Protein AF-A0A062VA19-F1 (afdb_monomer_lite)

pLDDT: mean 84.57, std 15.49, range [39.97, 98.75]

Radius of gyration: 19.63 Å; chains: 1; bounding box: 61×35×47 Å

Sequence (229 aa):
MDRIKVLLIEDNPGDARLIHEMLAEEKKILFDLEWRDRLSSGLERLAEGGIDVILLDLMLPDSRGFDTFTRTQAQAPEIPVVVLTGLSDEALAIRAVRKGAQDYLVKGKVDSNLLVRSILYAIARRLGEEKYFAIDDLKRFDGKEGRPAYIAFKGRVYDVSNSRLWINGLHLGAHHAGSDLTENMMGAPHGEEVFIKFHVVGELSHEEPFRDRLVRRIKHRVIKRKKGL

Organism: NCBI:txid1392998

Structure (mmCIF, N/CA/C/O backbone):
data_AF-A0A062VA19-F1
#
_entry.id   AF-A0A062VA19-F1
#
loop_
_atom_site.group_PDB
_atom_site.id
_atom_site.type_symbol
_atom_site.label_atom_id
_atom_site.label_alt_id
_atom_site.label_comp_id
_atom_site.label_asym_id
_atom_site.label_entity_id
_atom_site.label_seq_id
_atom_site.pdbx_PDB_ins_code
_atom_site.Cartn_x
_atom_site.Cartn_y
_atom_site.Cartn_z
_atom_site.occupancy
_atom_site.B_iso_or_equiv
_atom_site.auth_seq_id
_atom_site.auth_comp_id
_atom_site.auth_asym_id
_atom_site.auth_atom_id
_atom_site.pdbx_PDB_model_num
ATOM 1 N N . MET A 1 1 ? -13.087 18.779 5.185 1.00 45.06 1 MET A N 1
ATOM 2 C CA . MET A 1 1 ? -12.089 17.998 4.430 1.00 45.06 1 MET A CA 1
ATOM 3 C C . MET A 1 1 ? -12.257 16.574 4.884 1.00 45.06 1 MET A C 1
ATOM 5 O O . MET A 1 1 ? -12.154 16.345 6.086 1.00 45.06 1 MET A O 1
ATOM 9 N N . ASP A 1 2 ? -12.598 15.678 3.967 1.00 74.75 2 ASP A N 1
ATOM 10 C CA . ASP A 1 2 ? -12.756 14.266 4.302 1.00 74.75 2 ASP A CA 1
ATOM 11 C C . ASP A 1 2 ? -11.389 13.688 4.684 1.00 74.75 2 ASP A C 1
ATOM 13 O O . ASP A 1 2 ? -10.370 14.033 4.079 1.00 74.75 2 ASP A O 1
ATOM 17 N N . ARG A 1 3 ? -11.362 12.902 5.762 1.00 89.06 3 ARG A N 1
ATOM 18 C CA . ARG A 1 3 ? -10.159 12.230 6.260 1.00 89.06 3 ARG A CA 1
ATOM 19 C C . ARG A 1 3 ? -10.165 10.798 5.756 1.00 89.06 3 ARG A C 1
ATOM 21 O O . ARG A 1 3 ? -11.215 10.167 5.790 1.00 89.06 3 ARG A O 1
ATOM 28 N N . ILE A 1 4 ? -9.003 10.298 5.354 1.00 92.62 4 ILE A N 1
ATOM 29 C CA . ILE A 1 4 ? -8.826 8.882 5.034 1.00 92.62 4 ILE A CA 1
ATOM 30 C C . ILE A 1 4 ? -8.659 8.127 6.350 1.00 92.62 4 ILE A C 1
ATOM 32 O O . ILE A 1 4 ? -7.687 8.360 7.072 1.00 92.62 4 ILE A O 1
ATOM 36 N N . LYS A 1 5 ? -9.596 7.234 6.661 1.00 97.12 5 LYS A N 1
ATOM 37 C CA . LYS A 1 5 ? -9.575 6.390 7.855 1.00 97.12 5 LYS A CA 1
ATOM 38 C C . LYS A 1 5 ? -8.732 5.148 7.607 1.00 97.12 5 LYS A C 1
ATOM 40 O O . LYS A 1 5 ? -9.108 4.261 6.838 1.00 97.12 5 LYS A O 1
ATOM 45 N N . VAL A 1 6 ? -7.582 5.099 8.262 1.00 98.44 6 VAL A N 1
ATOM 46 C CA . VAL A 1 6 ? -6.587 4.036 8.137 1.00 98.44 6 VAL A CA 1
ATOM 47 C C . VAL A 1 6 ? -6.676 3.154 9.374 1.00 98.44 6 VAL A C 1
ATOM 49 O O . VAL A 1 6 ? -6.513 3.647 10.486 1.00 98.44 6 VAL A O 1
ATOM 52 N N . LEU A 1 7 ? -6.884 1.851 9.193 1.00 98.75 7 LEU A N 1
ATOM 53 C CA . LEU A 1 7 ? -6.703 0.883 10.274 1.00 98.75 7 LEU A CA 1
ATOM 54 C C . LEU A 1 7 ? -5.322 0.244 10.153 1.00 98.75 7 LEU A C 1
ATOM 56 O O . LEU A 1 7 ? -5.044 -0.443 9.172 1.00 98.75 7 LEU A O 1
ATOM 60 N N . LEU A 1 8 ? -4.476 0.437 11.158 1.00 98.75 8 LEU A N 1
ATOM 61 C CA . LEU A 1 8 ? -3.207 -0.262 11.306 1.00 98.75 8 LEU A CA 1
ATOM 62 C C . LEU A 1 8 ? -3.353 -1.418 12.296 1.00 98.75 8 LEU A C 1
ATOM 64 O O . LEU A 1 8 ? -3.749 -1.210 13.444 1.00 98.75 8 LEU A O 1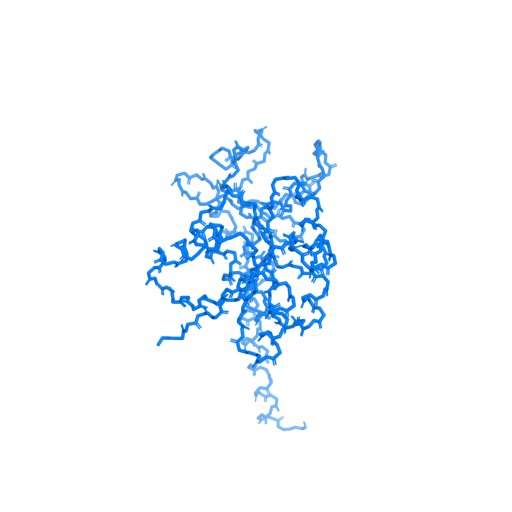
ATOM 68 N N . ILE A 1 9 ? -2.981 -2.618 11.859 1.00 98.50 9 ILE A N 1
ATOM 69 C CA . ILE A 1 9 ? -2.906 -3.818 12.694 1.00 98.50 9 ILE A CA 1
ATOM 70 C C . ILE A 1 9 ? -1.432 -4.235 12.784 1.00 98.50 9 ILE A C 1
ATOM 72 O O . ILE A 1 9 ? -0.876 -4.742 11.811 1.00 98.50 9 ILE A O 1
ATOM 76 N N . GLU A 1 10 ? -0.807 -3.969 13.930 1.00 97.81 10 GLU A N 1
ATOM 77 C CA . GLU A 1 10 ? 0.646 -4.031 14.153 1.00 97.81 10 GLU A CA 1
ATOM 78 C C . GLU A 1 10 ? 0.928 -4.224 15.648 1.00 97.81 10 GLU A C 1
ATOM 80 O O . GLU A 1 10 ? 0.479 -3.408 16.445 1.00 97.81 10 GLU A O 1
ATOM 85 N N . ASP A 1 11 ? 1.668 -5.248 16.067 1.00 97.62 11 ASP A N 1
ATOM 86 C CA . ASP A 1 11 ? 1.901 -5.494 17.498 1.00 97.62 11 ASP A CA 1
ATOM 87 C C . ASP A 1 11 ? 3.057 -4.672 18.073 1.00 97.62 11 ASP A C 1
ATOM 89 O O . ASP A 1 11 ? 3.108 -4.432 19.284 1.00 97.62 11 ASP A O 1
ATOM 93 N N . ASN A 1 12 ? 3.970 -4.200 17.222 1.00 97.06 12 ASN A N 1
ATOM 94 C CA . ASN A 1 12 ? 5.096 -3.396 17.653 1.00 97.06 12 ASN A CA 1
ATOM 95 C C . ASN A 1 12 ? 4.696 -1.911 17.814 1.00 97.06 12 ASN A C 1
ATOM 97 O O . ASN A 1 12 ? 4.472 -1.210 16.822 1.00 97.06 12 ASN A O 1
ATOM 101 N N . PRO A 1 13 ? 4.685 -1.357 19.044 1.00 97.38 13 PRO A N 1
ATOM 102 C CA . PRO A 1 13 ? 4.302 0.039 19.267 1.00 97.38 13 PRO A CA 1
ATOM 103 C C . PRO A 1 13 ? 5.273 1.046 18.630 1.00 97.38 13 PRO A C 1
ATOM 105 O O . PRO A 1 13 ? 4.886 2.178 18.340 1.00 97.38 13 PRO A O 1
ATOM 108 N N . GLY A 1 14 ? 6.535 0.660 18.421 1.00 97.25 14 GLY A N 1
ATOM 109 C CA . GLY A 1 14 ? 7.534 1.473 17.731 1.00 97.25 14 GLY A CA 1
ATOM 110 C C . GLY A 1 14 ? 7.245 1.586 16.236 1.00 97.25 14 GLY A C 1
ATOM 111 O O . GLY A 1 14 ? 7.242 2.697 15.707 1.00 97.25 14 GLY A O 1
ATOM 112 N N . ASP A 1 15 ? 6.927 0.468 15.581 1.00 96.25 15 ASP A N 1
ATOM 113 C CA . ASP A 1 15 ? 6.524 0.458 14.169 1.00 96.25 15 ASP A CA 1
ATOM 114 C C . ASP A 1 15 ? 5.211 1.228 13.978 1.00 96.25 15 ASP A C 1
ATOM 116 O O . ASP A 1 15 ? 5.104 2.064 13.078 1.00 96.25 15 ASP A O 1
ATOM 120 N N . ALA A 1 16 ? 4.240 1.031 14.876 1.00 97.44 16 ALA A N 1
ATOM 121 C CA . ALA A 1 16 ? 2.975 1.758 14.838 1.00 97.44 16 ALA A CA 1
ATOM 122 C C . ALA A 1 16 ? 3.162 3.273 14.971 1.00 97.44 16 ALA A C 1
ATOM 124 O O . ALA A 1 16 ? 2.572 4.055 14.217 1.00 97.44 16 ALA A O 1
ATOM 125 N N . ARG A 1 17 ? 4.039 3.698 15.886 1.00 97.62 17 ARG A N 1
ATOM 126 C CA . ARG A 1 17 ? 4.412 5.104 16.038 1.00 97.62 17 ARG A CA 1
ATOM 127 C C . ARG A 1 17 ? 5.093 5.654 14.785 1.00 97.62 17 ARG A C 1
ATOM 129 O O . ARG A 1 17 ? 4.759 6.760 14.368 1.00 97.62 17 ARG A O 1
ATOM 136 N N . LEU A 1 18 ? 6.008 4.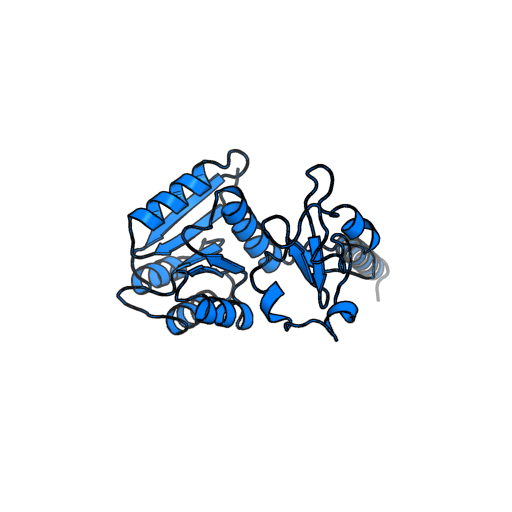901 14.178 1.00 97.12 18 LEU A N 1
ATOM 137 C CA . LEU A 1 18 ? 6.712 5.332 12.971 1.00 97.12 18 LEU A CA 1
ATOM 138 C C . LEU A 1 18 ? 5.743 5.548 11.798 1.00 97.12 18 LEU A C 1
ATOM 140 O O . LEU A 1 18 ? 5.823 6.566 11.115 1.00 97.12 18 LEU A O 1
ATOM 144 N N . ILE A 1 19 ? 4.787 4.636 11.599 1.00 97.69 19 ILE A N 1
ATOM 145 C CA . ILE A 1 19 ? 3.730 4.779 10.586 1.00 97.69 19 ILE A CA 1
ATOM 146 C C . ILE A 1 19 ? 2.874 6.022 10.855 1.00 97.69 19 ILE A C 1
ATOM 148 O O . ILE A 1 19 ? 2.590 6.783 9.929 1.00 97.69 19 ILE A O 1
ATOM 152 N N . HIS A 1 20 ? 2.497 6.267 12.113 1.00 97.25 20 HIS A N 1
ATOM 153 C CA . HIS A 1 20 ? 1.764 7.476 12.488 1.00 97.25 20 HIS A CA 1
ATOM 154 C C . HIS A 1 20 ? 2.546 8.753 12.138 1.00 97.25 20 HIS A C 1
ATOM 156 O O . HIS A 1 20 ? 1.988 9.677 11.548 1.00 97.25 20 HIS A O 1
ATOM 162 N N . GLU A 1 21 ? 3.835 8.814 12.483 1.00 97.31 21 GLU A N 1
ATOM 163 C CA . GLU A 1 21 ? 4.710 9.953 12.174 1.00 97.31 21 GLU A CA 1
ATOM 164 C C . GLU A 1 21 ? 4.835 10.165 10.654 1.00 97.31 21 GLU A C 1
ATOM 166 O O . GLU A 1 21 ? 4.612 11.277 10.176 1.00 97.31 21 GLU A O 1
ATOM 171 N N . MET A 1 22 ? 5.054 9.096 9.882 1.00 96.38 22 MET A N 1
ATOM 172 C CA . MET A 1 22 ? 5.122 9.148 8.416 1.00 96.38 22 MET A CA 1
ATOM 173 C C . MET A 1 22 ? 3.838 9.687 7.770 1.00 96.38 22 MET A C 1
ATOM 175 O O . MET A 1 22 ? 3.918 10.461 6.816 1.00 96.38 22 MET A O 1
ATOM 179 N N . LEU A 1 23 ? 2.655 9.301 8.261 1.00 95.38 23 LEU A N 1
ATOM 180 C CA . LEU A 1 23 ? 1.383 9.831 7.752 1.00 95.38 23 LEU A CA 1
ATOM 181 C C . LEU A 1 23 ? 1.165 11.295 8.150 1.00 95.38 23 LEU A C 1
ATOM 183 O O . LEU A 1 23 ? 0.596 12.056 7.370 1.00 95.38 23 LEU A O 1
ATOM 187 N N . ALA A 1 24 ? 1.630 11.701 9.334 1.00 94.69 24 ALA A N 1
ATOM 188 C CA . ALA A 1 24 ? 1.518 13.074 9.822 1.00 94.69 24 ALA A CA 1
ATOM 189 C C . ALA A 1 24 ? 2.441 14.069 9.088 1.00 94.69 24 ALA A C 1
ATOM 191 O O . ALA A 1 24 ? 2.191 15.276 9.119 1.00 94.69 24 ALA A O 1
ATOM 192 N N . GLU A 1 25 ? 3.496 13.590 8.421 1.00 92.75 25 GLU A N 1
ATOM 193 C CA . GLU A 1 25 ? 4.360 14.418 7.568 1.00 92.75 25 GLU A CA 1
ATOM 194 C C . GLU A 1 25 ? 3.640 14.945 6.312 1.00 92.75 25 GLU A C 1
ATOM 196 O O . GLU A 1 25 ? 3.993 16.017 5.804 1.00 92.75 25 GLU A O 1
ATOM 201 N N . GLU A 1 26 ? 2.613 14.241 5.820 1.00 86.19 26 GLU A N 1
ATOM 202 C CA . GLU A 1 26 ? 1.806 14.688 4.683 1.00 86.19 26 GLU A CA 1
ATOM 203 C C . GLU A 1 26 ? 0.828 15.793 5.110 1.00 86.19 26 GLU A C 1
ATOM 205 O O . GLU A 1 26 ? 0.000 15.633 6.002 1.00 86.19 26 GLU A O 1
ATOM 210 N N . LYS A 1 27 ? 0.910 16.947 4.441 1.00 83.31 27 LYS A N 1
ATOM 211 C CA . LYS A 1 27 ? 0.159 18.163 4.804 1.00 83.31 27 LYS A CA 1
ATOM 212 C C . LYS A 1 27 ? -1.068 18.402 3.933 1.00 83.31 27 LYS A C 1
ATOM 214 O O . LYS A 1 27 ? -1.920 19.214 4.287 1.00 83.31 27 LYS A O 1
ATOM 219 N N . LYS A 1 28 ? -1.137 17.768 2.762 1.00 79.69 28 LYS A N 1
ATOM 220 C CA . LYS A 1 28 ? -2.209 17.967 1.776 1.00 79.69 28 LYS A CA 1
ATOM 221 C C . LYS A 1 28 ? -3.379 17.015 1.986 1.00 79.69 28 LYS A C 1
ATOM 223 O O . LYS A 1 28 ? -4.474 17.300 1.508 1.00 79.69 28 LYS A O 1
ATOM 228 N N . ILE A 1 29 ? -3.141 15.896 2.662 1.00 82.62 29 ILE A N 1
ATOM 229 C CA . ILE A 1 29 ? -4.109 14.823 2.877 1.00 82.62 29 ILE A CA 1
ATOM 230 C C . ILE A 1 29 ? -4.206 14.589 4.375 1.00 82.62 29 ILE A C 1
ATOM 232 O O . ILE A 1 29 ? -3.194 14.528 5.063 1.00 82.62 29 ILE A O 1
ATOM 236 N N . LEU A 1 30 ? -5.432 14.484 4.880 1.00 86.19 30 LEU A N 1
ATOM 237 C CA . LEU A 1 30 ? -5.670 14.213 6.289 1.00 86.19 30 LEU A CA 1
ATOM 238 C C . LEU A 1 30 ? -5.905 12.717 6.475 1.00 86.19 30 LEU A C 1
ATOM 240 O O . LEU A 1 30 ? -6.862 12.171 5.923 1.00 86.19 30 LEU A O 1
ATOM 244 N N . PHE A 1 31 ? -5.056 12.083 7.275 1.00 93.81 31 PHE A N 1
ATOM 245 C CA . PHE A 1 31 ? -5.218 10.698 7.702 1.00 93.81 31 PHE A CA 1
ATOM 246 C C . PHE A 1 31 ? -5.773 10.646 9.126 1.00 93.81 31 PHE A C 1
ATOM 248 O O . PHE A 1 31 ? -5.385 11.438 9.985 1.00 93.81 31 PHE A O 1
ATOM 255 N N . ASP A 1 32 ? -6.691 9.717 9.361 1.00 96.12 32 ASP A N 1
ATOM 256 C CA . ASP A 1 32 ? -7.199 9.349 10.679 1.00 96.12 32 ASP A CA 1
ATOM 257 C C . ASP A 1 32 ? -6.759 7.909 10.950 1.00 96.12 32 ASP A C 1
ATOM 259 O O . ASP A 1 32 ? -7.326 6.970 10.390 1.00 96.12 32 ASP A O 1
ATOM 263 N N . LEU A 1 33 ? -5.661 7.750 11.694 1.00 98.00 33 LEU A N 1
ATOM 264 C CA . LEU A 1 33 ? -5.038 6.452 11.939 1.00 98.00 33 LEU A CA 1
ATOM 265 C C . LEU A 1 33 ? -5.574 5.843 13.235 1.00 98.00 33 LEU A C 1
ATOM 267 O O . LEU A 1 33 ? -5.305 6.344 14.327 1.00 98.00 33 LEU A O 1
ATOM 271 N N . GLU A 1 34 ? -6.253 4.710 13.114 1.00 98.38 34 GLU A N 1
ATOM 272 C CA . GLU A 1 34 ? -6.610 3.850 14.235 1.00 98.38 34 GLU A CA 1
ATOM 273 C C . GLU A 1 34 ? -5.643 2.668 14.309 1.00 98.38 34 GLU A C 1
ATOM 275 O O . GLU A 1 34 ? -5.363 2.019 13.303 1.00 98.38 34 GLU A O 1
ATOM 280 N N . TRP A 1 35 ? -5.140 2.371 15.506 1.00 98.62 35 TRP A N 1
ATOM 281 C CA . TRP A 1 35 ? -4.174 1.296 15.728 1.00 98.62 35 TRP A CA 1
ATOM 282 C C . TRP A 1 35 ? -4.749 0.181 16.612 1.00 98.62 35 TRP A C 1
ATOM 284 O O . TRP A 1 35 ? -5.447 0.430 17.606 1.00 98.62 35 TRP A O 1
ATOM 294 N N . ARG A 1 36 ? -4.445 -1.062 16.235 1.00 98.56 36 ARG A N 1
ATOM 295 C CA . ARG A 1 36 ? -4.720 -2.295 16.975 1.00 98.56 36 ARG A CA 1
ATOM 296 C C . ARG A 1 36 ? -3.470 -3.173 16.992 1.00 98.56 36 ARG A C 1
ATOM 298 O O . ARG A 1 36 ? -2.803 -3.326 15.976 1.00 98.56 36 ARG A O 1
ATOM 305 N N . ASP A 1 37 ? -3.179 -3.766 18.143 1.00 98.19 37 ASP A N 1
ATOM 306 C CA . ASP A 1 37 ? -1.983 -4.583 18.390 1.00 98.19 37 ASP A CA 1
ATOM 307 C C . ASP A 1 37 ? -2.172 -6.076 18.070 1.00 98.19 37 ASP A C 1
ATOM 309 O O . ASP A 1 37 ? -1.253 -6.883 18.211 1.00 98.19 37 ASP A O 1
ATOM 313 N N . ARG A 1 38 ? -3.388 -6.470 17.678 1.00 98.44 38 ARG A N 1
ATOM 314 C CA . ARG A 1 38 ? -3.795 -7.861 17.458 1.00 98.44 38 ARG A CA 1
ATOM 315 C C . ARG A 1 38 ? -4.738 -7.964 16.277 1.00 98.44 38 ARG A C 1
ATOM 317 O O . ARG A 1 38 ? -5.512 -7.042 16.009 1.00 98.44 38 ARG A O 1
ATOM 324 N N . LEU A 1 39 ? -4.738 -9.121 15.616 1.00 98.56 39 LEU A N 1
ATOM 325 C CA . LEU A 1 39 ? -5.669 -9.362 14.519 1.00 98.56 39 LEU A CA 1
ATOM 326 C C . LEU A 1 39 ? -7.108 -9.350 15.031 1.00 98.56 39 LEU A C 1
ATOM 328 O O . LEU A 1 39 ? -7.955 -8.702 14.432 1.00 98.56 39 LEU A O 1
ATOM 332 N N . SER A 1 40 ? -7.379 -10.042 16.137 1.00 98.31 40 SER A N 1
ATOM 333 C CA . SER A 1 40 ? -8.710 -10.120 16.756 1.00 98.31 40 SER A CA 1
ATOM 334 C C . SER A 1 40 ? -9.356 -8.745 16.962 1.00 98.31 40 SER A C 1
ATOM 336 O O . SER A 1 40 ? -10.436 -8.501 16.427 1.00 98.31 40 SER A O 1
ATOM 338 N N . SER A 1 41 ? -8.665 -7.823 17.634 1.00 98.38 41 SER A N 1
ATOM 339 C CA . SER A 1 41 ? -9.168 -6.464 17.878 1.00 98.38 41 SER A CA 1
ATOM 340 C C . SER A 1 41 ? -9.245 -5.612 16.600 1.00 98.38 41 SER A C 1
ATOM 342 O O . SER A 1 41 ? -10.099 -4.731 16.485 1.00 98.38 41 SER A O 1
ATOM 344 N N . GLY A 1 42 ? -8.401 -5.897 15.603 1.00 98.44 42 GLY A N 1
ATOM 345 C CA . GLY A 1 42 ? -8.517 -5.342 14.254 1.00 98.44 42 GLY A CA 1
ATOM 346 C C . GLY A 1 42 ? -9.780 -5.803 13.519 1.00 98.44 42 GLY A C 1
ATOM 347 O O . GLY A 1 42 ? -10.488 -4.980 12.943 1.00 98.44 42 GLY A O 1
ATOM 348 N N . LEU A 1 43 ? -10.105 -7.097 13.566 1.00 98.44 43 LEU A N 1
ATOM 349 C CA . LEU A 1 43 ? -11.310 -7.658 12.941 1.00 98.44 43 LEU A CA 1
ATOM 350 C C . LEU A 1 43 ? -12.592 -7.150 13.615 1.00 98.44 43 LEU A C 1
ATOM 352 O O . LEU A 1 43 ? -13.550 -6.825 12.914 1.00 98.44 43 LEU A O 1
ATOM 356 N N . GLU A 1 44 ? -12.595 -7.034 14.946 1.00 98.19 44 GLU A N 1
ATOM 357 C CA . GLU A 1 44 ? -13.683 -6.398 15.701 1.00 98.19 44 GLU A CA 1
ATOM 358 C C . GLU A 1 44 ? -13.911 -4.964 15.217 1.00 98.19 44 GLU A C 1
ATOM 360 O O . GLU A 1 44 ? -15.033 -4.599 14.865 1.00 98.19 44 GLU A O 1
ATOM 365 N N . ARG A 1 45 ? -12.834 -4.179 15.081 1.00 97.88 45 ARG A N 1
ATOM 366 C CA . ARG A 1 45 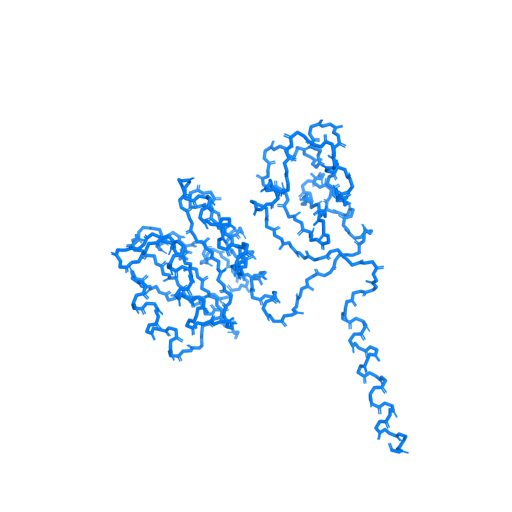? -12.929 -2.809 14.574 1.00 97.88 45 ARG A CA 1
ATOM 367 C C . ARG A 1 45 ? -13.432 -2.752 13.131 1.00 97.88 45 ARG A C 1
ATOM 369 O O . ARG A 1 45 ? -14.220 -1.869 12.799 1.00 97.88 45 ARG A O 1
ATOM 376 N N . LEU A 1 46 ? -13.015 -3.677 12.266 1.00 97.75 46 LEU A N 1
ATOM 377 C CA . LEU A 1 46 ? -13.498 -3.739 10.881 1.00 97.75 46 LEU A CA 1
ATOM 378 C C . LEU A 1 46 ? -15.005 -3.999 10.795 1.00 97.75 46 LEU A C 1
ATOM 380 O O . LEU A 1 46 ? -15.654 -3.475 9.889 1.00 97.75 46 LEU A O 1
ATOM 384 N N . ALA A 1 47 ? -15.574 -4.756 11.736 1.00 95.50 47 ALA A N 1
ATO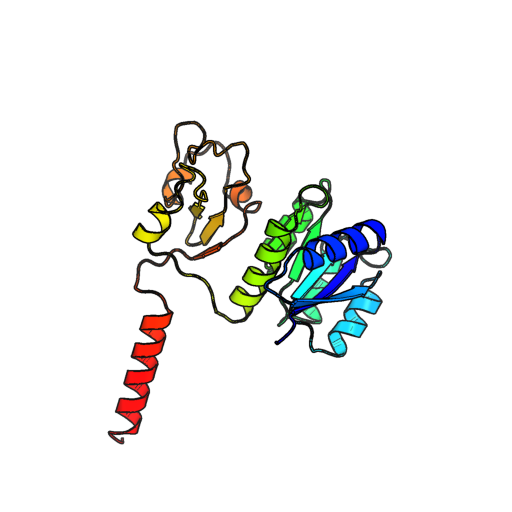M 385 C CA . ALA A 1 47 ? -17.011 -5.020 11.784 1.00 95.50 47 ALA A CA 1
ATOM 386 C C . ALA A 1 47 ? -17.851 -3.756 12.054 1.00 95.50 47 ALA A C 1
ATOM 388 O O . ALA A 1 47 ? -19.010 -3.698 11.647 1.00 95.50 47 ALA A O 1
ATOM 389 N N . GLU A 1 48 ? -17.271 -2.727 12.678 1.00 96.06 48 GLU A N 1
ATOM 390 C CA . GLU A 1 48 ? -17.922 -1.425 12.890 1.00 96.06 48 GLU A CA 1
ATOM 391 C C . GLU A 1 48 ? -18.003 -0.583 11.600 1.00 96.06 48 GLU A C 1
ATOM 393 O O . GLU A 1 48 ? -18.779 0.370 11.517 1.00 96.06 48 GLU A O 1
ATOM 398 N N . GLY A 1 49 ? -17.221 -0.936 10.574 1.00 92.81 49 GLY A N 1
ATOM 399 C CA . GLY A 1 49 ? -17.193 -0.251 9.285 1.00 92.81 49 GLY A CA 1
ATOM 400 C C . GLY A 1 49 ? -16.502 1.118 9.304 1.00 92.81 49 GLY A C 1
ATOM 401 O O . GLY A 1 49 ? -15.883 1.542 10.284 1.00 92.81 49 GLY A O 1
ATOM 402 N N . GLY A 1 50 ? -16.576 1.814 8.166 1.00 91.88 50 GLY A N 1
ATOM 403 C CA . GLY A 1 50 ? -16.011 3.156 8.000 1.00 91.88 50 GLY A CA 1
ATOM 404 C C . GLY A 1 50 ? -14.483 3.211 7.983 1.00 91.88 50 GLY A C 1
ATOM 405 O O . GLY A 1 50 ? -13.937 4.241 8.349 1.00 91.88 50 GLY A O 1
ATOM 406 N N . ILE A 1 51 ? -13.803 2.125 7.614 1.00 97.38 51 ILE A N 1
ATOM 407 C CA . ILE A 1 51 ? -12.360 2.107 7.343 1.00 97.38 51 ILE A CA 1
ATOM 408 C C . ILE A 1 51 ? -12.159 2.171 5.826 1.00 97.38 51 ILE A C 1
ATOM 410 O O . ILE A 1 51 ? -12.813 1.430 5.093 1.00 97.38 51 ILE A O 1
ATOM 414 N N . ASP A 1 52 ? -11.254 3.033 5.365 1.00 95.69 52 ASP A N 1
ATOM 415 C CA . ASP A 1 52 ? -10.978 3.231 3.937 1.00 95.69 52 ASP A CA 1
ATOM 416 C C . ASP A 1 52 ? -9.832 2.343 3.437 1.00 95.69 52 ASP A C 1
ATOM 418 O O . ASP A 1 52 ? -9.781 1.987 2.261 1.00 95.69 52 ASP A O 1
ATOM 422 N N . VAL A 1 53 ? -8.894 1.988 4.319 1.00 97.50 53 VAL A N 1
ATOM 423 C CA . VAL A 1 53 ? -7.720 1.167 3.995 1.00 97.50 53 VAL A CA 1
ATOM 424 C C . VAL A 1 53 ? -7.175 0.474 5.242 1.00 97.50 53 VAL A C 1
ATOM 426 O O . VAL A 1 53 ? -7.238 1.014 6.350 1.00 97.50 53 VAL A O 1
ATOM 429 N N . ILE A 1 54 ? -6.604 -0.713 5.050 1.00 98.62 54 ILE A N 1
ATOM 430 C CA . ILE A 1 54 ? -5.952 -1.491 6.104 1.00 98.62 54 ILE A CA 1
ATOM 431 C C . ILE A 1 54 ? -4.447 -1.546 5.835 1.00 98.62 54 ILE A C 1
ATOM 433 O O . ILE A 1 54 ? -4.023 -1.936 4.745 1.00 98.62 54 ILE A O 1
ATOM 437 N N . LEU A 1 55 ? -3.649 -1.204 6.842 1.00 98.50 55 LEU A N 1
ATOM 438 C CA . LEU A 1 55 ? -2.225 -1.517 6.920 1.00 98.50 55 LEU A CA 1
ATOM 439 C C . LEU A 1 55 ? -2.062 -2.734 7.835 1.00 98.50 55 LEU A C 1
ATOM 441 O O . LEU A 1 55 ? -2.457 -2.685 8.999 1.00 98.50 55 LEU A O 1
ATOM 445 N N . LEU A 1 56 ? -1.533 -3.835 7.307 1.00 98.25 56 LEU A N 1
ATOM 446 C CA . LEU A 1 56 ? -1.559 -5.130 7.991 1.00 98.25 56 LEU A CA 1
ATOM 447 C C . LEU A 1 56 ? -0.160 -5.718 8.152 1.00 98.25 56 LEU A C 1
ATOM 449 O O . LEU A 1 56 ? 0.427 -6.127 7.149 1.00 98.25 56 LEU A O 1
ATOM 453 N N . ASP A 1 57 ? 0.327 -5.858 9.384 1.00 96.25 57 ASP A N 1
ATOM 454 C CA . ASP A 1 57 ? 1.413 -6.801 9.661 1.00 96.25 57 ASP A CA 1
ATOM 455 C C . ASP A 1 57 ? 0.893 -8.244 9.541 1.00 96.25 57 ASP A C 1
ATOM 457 O O . ASP A 1 57 ? -0.203 -8.584 9.995 1.00 96.25 57 ASP A O 1
ATOM 461 N N . LEU A 1 58 ? 1.678 -9.113 8.910 1.00 94.38 58 LEU A N 1
ATOM 462 C CA . LEU A 1 58 ? 1.395 -10.543 8.837 1.00 94.38 58 LEU A CA 1
ATOM 463 C C . LEU A 1 58 ? 1.807 -11.297 10.108 1.00 94.38 58 LEU A C 1
ATOM 465 O O . LEU A 1 58 ? 1.314 -12.406 10.334 1.00 94.38 58 LEU A O 1
ATOM 469 N N . MET A 1 59 ? 2.704 -10.741 10.917 1.00 92.69 59 MET A N 1
ATOM 470 C CA . MET A 1 59 ? 3.306 -11.384 12.080 1.00 92.69 59 MET A CA 1
ATOM 471 C C . MET A 1 59 ? 2.763 -10.778 13.369 1.00 92.69 59 MET A C 1
ATOM 473 O O . MET A 1 59 ? 3.392 -9.929 13.978 1.00 92.69 59 MET A O 1
ATOM 477 N N . LEU A 1 60 ? 1.600 -11.261 13.806 1.00 95.50 60 LEU A N 1
ATOM 478 C CA . LEU A 1 60 ? 0.942 -10.797 15.024 1.00 95.50 60 LEU A CA 1
ATOM 479 C C . LEU A 1 60 ? 1.007 -11.871 16.130 1.00 95.50 60 LEU A C 1
ATOM 481 O O . LEU A 1 60 ? 1.156 -13.069 15.850 1.00 95.50 60 LEU A O 1
ATOM 485 N N . PRO A 1 61 ? 0.850 -11.494 17.410 1.00 95.88 61 PRO A N 1
ATOM 486 C CA . PRO A 1 61 ? 0.851 -12.445 18.516 1.00 95.88 61 PRO A CA 1
ATOM 487 C C . PRO A 1 61 ? -0.260 -13.503 18.426 1.00 95.88 61 PRO A C 1
ATOM 489 O O . PRO A 1 61 ? -0.082 -14.615 18.920 1.00 95.88 61 PRO A O 1
ATOM 492 N N . ASP A 1 62 ? -1.401 -13.167 17.814 1.00 97.31 62 ASP A N 1
ATOM 493 C CA . ASP A 1 62 ? -2.606 -14.003 17.710 1.00 97.31 62 ASP A CA 1
ATOM 494 C C . ASP A 1 62 ? -2.904 -14.513 16.284 1.00 97.31 62 ASP A C 1
ATOM 496 O O . ASP A 1 62 ? -3.906 -15.200 16.066 1.00 97.31 62 ASP A O 1
ATOM 500 N N . SER A 1 63 ? -2.047 -14.203 15.306 1.00 95.38 63 SER A N 1
ATOM 501 C CA . SER A 1 63 ? -2.174 -14.673 13.922 1.00 95.38 63 SER A CA 1
ATOM 502 C C . SER A 1 63 ? -0.851 -14.570 13.169 1.00 95.38 63 SER A C 1
ATOM 504 O O . SER A 1 63 ? -0.095 -13.626 13.376 1.00 95.38 63 SER A O 1
ATOM 506 N N . ARG A 1 64 ? -0.556 -15.519 12.271 1.00 90.88 64 ARG A N 1
ATOM 507 C CA . ARG A 1 64 ? 0.744 -15.566 11.580 1.00 90.88 64 ARG A CA 1
ATOM 508 C C . ARG A 1 64 ? 0.650 -15.722 10.069 1.00 90.88 64 ARG A C 1
ATOM 510 O O . ARG A 1 64 ? -0.093 -16.550 9.540 1.00 90.88 64 ARG A O 1
ATOM 517 N N . GLY A 1 65 ? 1.537 -15.004 9.389 1.00 88.06 65 GLY A N 1
ATOM 518 C CA . GLY A 1 65 ? 1.828 -15.138 7.973 1.00 88.06 65 GLY A CA 1
ATOM 519 C C . GLY A 1 65 ? 0.600 -14.946 7.089 1.00 88.06 65 GLY A C 1
ATOM 520 O O . GLY A 1 65 ? -0.208 -14.040 7.271 1.00 88.06 65 GLY A O 1
ATOM 521 N N . PHE A 1 66 ? 0.468 -15.821 6.095 1.00 88.25 66 PHE A N 1
ATOM 522 C CA . PHE A 1 66 ? -0.589 -15.716 5.092 1.00 88.25 66 PHE A CA 1
ATOM 523 C C . PHE A 1 66 ? -2.010 -15.883 5.669 1.00 88.25 66 PHE A C 1
ATOM 525 O O . PHE A 1 66 ? -2.946 -15.322 5.102 1.00 88.25 66 PHE A O 1
ATOM 532 N N . ASP A 1 67 ? -2.173 -16.597 6.791 1.00 93.06 67 ASP A N 1
ATOM 533 C CA . ASP A 1 67 ? -3.477 -16.762 7.454 1.00 93.06 67 ASP A CA 1
ATOM 534 C C . ASP A 1 67 ? -4.047 -15.413 7.921 1.00 93.06 67 ASP A C 1
ATOM 536 O O . ASP A 1 67 ? -5.220 -15.111 7.683 1.00 93.06 67 ASP A O 1
ATOM 540 N N . THR A 1 68 ? -3.176 -14.556 8.468 1.00 95.94 68 THR A N 1
ATOM 541 C CA . THR A 1 68 ? -3.498 -13.185 8.884 1.00 95.94 68 THR A CA 1
ATOM 542 C C . THR A 1 68 ? -4.135 -12.399 7.743 1.00 95.94 68 THR A C 1
ATOM 544 O O . THR A 1 68 ? -5.219 -11.842 7.899 1.00 95.94 68 THR A O 1
ATOM 547 N N . PHE A 1 69 ? -3.518 -12.429 6.558 1.00 96.06 69 PHE A N 1
ATOM 548 C CA . PHE A 1 69 ? -4.067 -11.776 5.371 1.00 96.06 69 PHE A CA 1
ATOM 549 C C . PHE A 1 69 ? -5.426 -12.357 4.965 1.00 96.06 69 PHE A C 1
ATOM 551 O O . PHE A 1 69 ? -6.371 -11.603 4.737 1.00 96.06 69 PHE A O 1
ATOM 558 N N . THR A 1 70 ? -5.551 -13.685 4.891 1.00 95.94 70 THR A N 1
ATOM 559 C CA . THR A 1 70 ? -6.802 -14.314 4.440 1.00 95.94 70 THR A CA 1
ATOM 560 C C . THR A 1 70 ? -7.977 -14.030 5.366 1.00 95.94 70 THR A C 1
ATOM 562 O O . THR A 1 70 ? -9.085 -13.809 4.884 1.00 95.94 70 THR A O 1
ATOM 565 N N . ARG A 1 71 ? -7.745 -13.981 6.682 1.00 97.19 71 ARG A N 1
ATOM 566 C CA . ARG A 1 71 ? -8.781 -13.663 7.672 1.00 97.19 71 ARG A CA 1
ATOM 567 C C . ARG A 1 71 ? -9.221 -12.205 7.572 1.00 97.19 71 ARG A C 1
ATOM 569 O O . ARG A 1 71 ? -10.421 -11.943 7.551 1.00 97.19 71 ARG A O 1
ATOM 576 N N . THR A 1 72 ? -8.276 -11.277 7.423 1.00 97.38 72 THR A N 1
ATOM 577 C CA . THR A 1 72 ? -8.579 -9.857 7.188 1.00 97.38 72 THR A CA 1
ATOM 578 C C . THR A 1 72 ? -9.376 -9.660 5.899 1.00 97.38 72 THR A C 1
ATOM 580 O O . THR A 1 72 ? -10.417 -9.006 5.911 1.00 97.38 72 THR A O 1
ATOM 583 N N . GLN A 1 73 ? -8.938 -10.275 4.797 1.00 95.19 73 GLN A N 1
ATOM 584 C CA . GLN A 1 73 ? -9.616 -10.173 3.503 1.00 95.19 73 GLN A CA 1
ATOM 585 C C . GLN A 1 73 ? -11.025 -10.781 3.536 1.00 95.19 73 GLN A C 1
ATOM 587 O O . GLN A 1 73 ? -11.936 -10.240 2.916 1.00 95.19 73 GLN A O 1
ATOM 592 N N . ALA A 1 74 ? -11.227 -11.885 4.261 1.00 95.38 74 ALA A N 1
ATOM 593 C CA . ALA A 1 74 ? -12.545 -12.496 4.414 1.00 95.38 74 ALA A CA 1
ATOM 594 C C . ALA A 1 74 ? -13.521 -11.610 5.210 1.00 95.38 74 ALA A C 1
ATOM 596 O O . ALA A 1 74 ? -14.703 -11.568 4.878 1.00 95.38 74 ALA A O 1
ATOM 597 N N . GLN A 1 75 ? -13.034 -10.892 6.229 1.00 95.88 75 GLN A N 1
ATOM 598 C CA . GLN A 1 75 ? -13.846 -9.981 7.043 1.00 95.88 75 GLN A CA 1
ATOM 599 C C . GLN A 1 75 ? -14.206 -8.689 6.296 1.00 95.88 75 GLN A C 1
ATOM 601 O O . GLN A 1 75 ? -15.312 -8.174 6.449 1.00 95.88 75 GLN A O 1
ATOM 606 N N . ALA A 1 76 ? -13.274 -8.158 5.504 1.00 93.56 76 ALA A N 1
ATOM 607 C CA . ALA A 1 76 ? -13.417 -6.878 4.819 1.00 93.56 76 ALA A CA 1
ATOM 608 C C . ALA A 1 76 ? -13.014 -6.978 3.335 1.00 93.56 76 ALA A C 1
ATOM 610 O O . ALA A 1 76 ? -12.055 -6.334 2.909 1.00 93.56 76 ALA A O 1
ATOM 611 N N . PRO A 1 77 ? -13.750 -7.750 2.510 1.00 92.56 77 PRO A N 1
ATOM 612 C CA . PRO A 1 77 ? -13.385 -7.985 1.110 1.00 92.56 77 PRO A CA 1
ATOM 613 C C . PRO A 1 77 ? -13.441 -6.719 0.248 1.00 92.56 77 PRO A C 1
ATOM 615 O O . PRO A 1 77 ? -12.847 -6.685 -0.830 1.00 92.56 77 PRO A O 1
ATOM 618 N N . GLU A 1 78 ? -14.161 -5.694 0.717 1.00 89.19 78 GLU A N 1
ATOM 619 C CA . GLU A 1 78 ? -14.333 -4.398 0.061 1.00 89.19 78 GLU A CA 1
ATOM 620 C C . GLU A 1 78 ? -13.262 -3.364 0.419 1.00 89.19 78 GLU A C 1
ATOM 622 O O . GLU A 1 78 ? -13.159 -2.346 -0.260 1.00 89.19 78 GLU A O 1
ATOM 627 N N . ILE A 1 79 ? -12.443 -3.614 1.442 1.00 95.44 79 ILE A N 1
ATOM 628 C CA . ILE A 1 79 ? -11.455 -2.646 1.923 1.00 95.44 79 ILE A CA 1
ATOM 629 C C . ILE A 1 79 ? -10.074 -3.047 1.397 1.00 95.44 79 ILE A C 1
ATOM 631 O O . ILE A 1 79 ? -9.680 -4.209 1.529 1.00 95.44 79 ILE A O 1
ATOM 635 N N . PRO A 1 80 ? -9.322 -2.128 0.772 1.00 94.62 80 PRO A N 1
ATOM 636 C CA . PRO A 1 80 ? -7.990 -2.437 0.291 1.00 94.62 80 PRO A CA 1
ATOM 637 C C . PRO A 1 80 ? -7.020 -2.707 1.450 1.00 94.62 80 PRO A C 1
ATOM 639 O O . PRO A 1 80 ? -7.014 -2.000 2.458 1.00 94.62 80 PRO A O 1
ATOM 642 N N . VAL A 1 81 ? -6.163 -3.710 1.272 1.00 97.12 81 VAL A N 1
ATOM 643 C CA . VAL A 1 81 ? -5.140 -4.130 2.233 1.00 97.12 81 VAL A CA 1
ATOM 644 C C . VAL A 1 81 ? -3.755 -3.861 1.650 1.00 97.12 81 VAL A C 1
ATOM 646 O O . VAL A 1 81 ? -3.401 -4.397 0.595 1.00 97.12 81 VAL A O 1
ATOM 649 N N . VAL A 1 82 ? -2.960 -3.066 2.363 1.00 96.56 82 VAL A N 1
ATOM 650 C CA . VAL A 1 82 ? -1.518 -2.910 2.147 1.00 96.56 82 VAL A CA 1
ATOM 651 C C . VAL A 1 82 ? -0.796 -3.699 3.232 1.00 96.56 82 VAL A C 1
ATOM 653 O O . VAL A 1 82 ? -0.979 -3.460 4.425 1.00 96.56 82 VAL A O 1
ATOM 656 N N . VAL A 1 83 ? 0.014 -4.666 2.821 1.00 96.69 83 VAL A N 1
ATOM 657 C CA . VAL A 1 83 ? 0.750 -5.527 3.750 1.00 96.69 83 VAL A CA 1
ATOM 658 C C . VAL A 1 83 ? 2.021 -4.827 4.223 1.00 96.69 83 VAL A C 1
ATOM 660 O O . VAL A 1 83 ? 2.791 -4.330 3.408 1.00 96.69 83 VAL A O 1
ATOM 663 N N . LEU A 1 84 ? 2.281 -4.832 5.525 1.00 94.81 84 LEU A N 1
ATOM 664 C CA . LEU A 1 84 ? 3.561 -4.458 6.115 1.00 94.81 84 LEU A CA 1
ATOM 665 C C . LEU A 1 84 ? 4.341 -5.742 6.414 1.00 94.81 84 LEU A C 1
ATOM 667 O O . LEU A 1 84 ? 3.796 -6.691 6.970 1.00 94.81 84 LEU A O 1
ATOM 671 N N . THR A 1 85 ? 5.608 -5.806 6.009 1.00 87.25 85 THR A N 1
ATOM 672 C CA . THR A 1 85 ? 6.418 -7.025 6.157 1.00 87.25 85 THR A CA 1
ATOM 673 C C . THR A 1 85 ? 7.842 -6.720 6.595 1.00 87.25 85 THR A C 1
ATOM 675 O O . THR A 1 85 ? 8.444 -5.744 6.152 1.00 87.25 85 THR A O 1
ATOM 678 N N . GLY A 1 86 ? 8.425 -7.595 7.413 1.00 87.31 86 GLY A N 1
ATOM 679 C CA . GLY A 1 86 ? 9.871 -7.630 7.629 1.00 87.31 86 GLY A CA 1
ATOM 680 C C . GLY A 1 86 ? 10.629 -8.140 6.396 1.00 87.31 86 GLY A C 1
ATOM 681 O O . GLY A 1 86 ? 10.039 -8.697 5.466 1.00 87.31 86 GLY A O 1
ATOM 682 N N . LEU A 1 87 ? 11.959 -7.978 6.394 1.00 76.94 87 LEU A N 1
ATOM 683 C CA . LEU A 1 87 ? 12.841 -8.460 5.315 1.00 76.94 87 LEU A CA 1
ATOM 684 C C . LEU A 1 87 ? 12.818 -9.987 5.155 1.00 76.94 87 LEU A C 1
ATOM 686 O O . LEU A 1 87 ? 12.958 -10.487 4.044 1.00 76.94 87 LEU A O 1
ATOM 690 N N . SER A 1 88 ? 12.645 -10.718 6.255 1.00 80.81 88 SER A N 1
ATOM 691 C CA . SER A 1 88 ? 12.556 -12.183 6.283 1.00 80.81 88 SER A CA 1
ATOM 692 C C . SER A 1 88 ? 11.292 -12.735 5.626 1.00 80.81 88 SER A C 1
ATOM 694 O O . SER A 1 88 ? 11.266 -13.902 5.243 1.00 80.81 88 SER A O 1
ATOM 696 N N . ASP A 1 89 ? 10.261 -11.905 5.476 1.00 81.62 89 ASP A N 1
ATOM 697 C CA . ASP A 1 89 ? 8.893 -12.350 5.201 1.00 81.62 89 ASP A CA 1
ATOM 698 C C . ASP A 1 89 ? 8.389 -11.907 3.817 1.00 81.62 89 ASP A C 1
ATOM 700 O O . ASP A 1 89 ? 7.221 -12.085 3.470 1.00 81.62 89 ASP A O 1
ATOM 704 N N . GLU A 1 90 ? 9.287 -11.399 2.966 1.00 81.00 90 GLU A N 1
ATOM 705 C CA . GLU A 1 90 ? 8.956 -10.890 1.629 1.00 81.00 90 GLU A CA 1
ATOM 706 C C . GLU A 1 90 ? 8.230 -11.932 0.756 1.00 81.00 90 GLU A C 1
ATOM 708 O O . GLU A 1 90 ? 7.281 -11.602 0.045 1.00 81.00 90 GLU A O 1
ATOM 713 N N . ALA A 1 91 ? 8.587 -13.216 0.861 1.00 86.19 91 ALA A N 1
ATOM 714 C CA . ALA A 1 91 ? 7.897 -14.287 0.138 1.00 86.19 91 ALA A CA 1
ATOM 715 C C . ALA A 1 91 ? 6.406 -14.414 0.523 1.00 86.19 91 ALA A C 1
ATOM 717 O O . ALA A 1 91 ? 5.564 -14.722 -0.328 1.00 86.19 91 ALA A O 1
ATOM 718 N N . LEU A 1 92 ? 6.060 -14.157 1.790 1.00 86.81 92 LEU A N 1
ATOM 719 C CA . LEU A 1 92 ? 4.673 -14.153 2.265 1.00 86.81 92 LEU A CA 1
ATOM 720 C C . LEU A 1 92 ? 3.924 -12.921 1.758 1.00 86.81 92 LEU A C 1
ATOM 722 O O . LEU A 1 92 ? 2.785 -13.050 1.303 1.00 86.81 92 LEU A O 1
ATOM 726 N N . ALA A 1 93 ? 4.573 -11.758 1.758 1.00 86.38 93 ALA A N 1
ATOM 727 C CA . ALA A 1 93 ? 4.004 -10.524 1.228 1.00 86.38 93 ALA A CA 1
ATOM 728 C C . ALA A 1 93 ? 3.698 -10.633 -0.278 1.00 86.38 93 ALA A C 1
ATOM 730 O O . ALA A 1 93 ? 2.588 -10.325 -0.718 1.00 86.38 93 ALA A O 1
ATOM 731 N N . ILE A 1 94 ? 4.619 -11.210 -1.057 1.00 85.94 94 ILE A N 1
ATOM 732 C CA . ILE A 1 94 ? 4.411 -11.529 -2.479 1.00 85.94 94 ILE A CA 1
ATOM 733 C C . ILE A 1 94 ? 3.190 -12.439 -2.667 1.00 85.94 94 ILE A C 1
ATOM 735 O O . ILE A 1 94 ? 2.372 -12.231 -3.570 1.00 85.94 94 ILE A O 1
ATOM 739 N N . ARG A 1 95 ? 3.040 -13.460 -1.815 1.00 88.94 95 ARG A N 1
ATOM 740 C CA . ARG A 1 95 ? 1.882 -14.360 -1.858 1.00 88.94 95 ARG A CA 1
ATOM 741 C C . ARG A 1 95 ? 0.575 -13.621 -1.553 1.00 88.94 95 ARG A C 1
ATOM 743 O O . ARG A 1 95 ? -0.424 -13.913 -2.210 1.00 88.94 95 ARG A O 1
ATOM 750 N N . ALA A 1 96 ? 0.576 -12.682 -0.608 1.00 90.50 96 ALA A N 1
ATOM 751 C CA . ALA A 1 96 ? -0.587 -11.858 -0.282 1.00 90.50 96 ALA A CA 1
ATOM 752 C C . ALA A 1 96 ? -1.006 -10.969 -1.464 1.00 90.50 96 ALA A C 1
ATOM 754 O O . ALA A 1 96 ? -2.176 -10.976 -1.848 1.00 90.50 96 ALA A O 1
ATOM 755 N N . VAL A 1 97 ? -0.055 -10.307 -2.132 1.00 89.19 97 VAL A N 1
ATOM 756 C CA . VAL A 1 97 ? -0.331 -9.511 -3.346 1.00 89.19 97 VAL A CA 1
ATOM 757 C C . VAL A 1 97 ? -0.930 -10.371 -4.455 1.00 89.19 97 VAL A C 1
ATOM 759 O O . VAL A 1 97 ? -1.961 -10.021 -5.027 1.00 89.19 97 VAL A O 1
ATOM 762 N N . ARG A 1 98 ? -0.370 -11.561 -4.706 1.00 85.44 98 ARG A N 1
ATOM 763 C CA . ARG A 1 98 ? -0.930 -12.522 -5.679 1.00 85.44 98 ARG A CA 1
ATOM 764 C C . ARG A 1 98 ? -2.353 -12.985 -5.340 1.00 85.44 98 ARG A C 1
ATOM 766 O O . ARG A 1 98 ? -3.028 -13.546 -6.199 1.00 85.44 98 ARG A O 1
ATOM 773 N N . LYS A 1 99 ? -2.797 -12.799 -4.097 1.00 88.06 99 LYS A N 1
ATOM 774 C CA . LYS A 1 99 ? -4.120 -13.192 -3.593 1.00 88.06 99 LYS A CA 1
ATOM 775 C C . LYS A 1 99 ? -5.054 -12.004 -3.355 1.00 88.06 99 LYS A C 1
ATOM 777 O O . LYS A 1 99 ? -6.172 -12.200 -2.891 1.00 88.06 99 LYS A O 1
ATOM 782 N N . GLY A 1 100 ? -4.639 -10.802 -3.747 1.00 88.19 100 GLY A N 1
ATOM 783 C CA . GLY A 1 100 ? -5.502 -9.627 -3.796 1.00 88.19 100 GLY A CA 1
ATOM 784 C C . GLY A 1 100 ? -5.172 -8.537 -2.784 1.00 88.19 100 GLY A C 1
ATOM 785 O O . GLY A 1 100 ? -5.943 -7.583 -2.711 1.00 88.19 100 GLY A O 1
ATOM 786 N N . ALA A 1 101 ? -4.061 -8.630 -2.041 1.00 92.12 101 ALA A N 1
ATOM 787 C CA . ALA A 1 101 ? -3.518 -7.443 -1.380 1.00 92.12 101 ALA A CA 1
ATOM 788 C C . ALA A 1 101 ? -3.154 -6.403 -2.449 1.00 92.12 101 ALA A C 1
ATOM 790 O O . ALA A 1 101 ? -2.643 -6.747 -3.521 1.00 92.12 101 ALA A O 1
ATOM 791 N N . GLN A 1 102 ? -3.433 -5.133 -2.176 1.00 87.81 102 GLN A N 1
ATOM 792 C CA . GLN A 1 102 ? -3.225 -4.059 -3.146 1.00 87.81 102 GLN A CA 1
ATOM 793 C C . GLN A 1 102 ? -1.746 -3.710 -3.279 1.00 87.81 102 GLN A C 1
ATOM 795 O O . GLN A 1 102 ? -1.317 -3.310 -4.365 1.00 87.81 102 GLN A O 1
ATOM 800 N N . ASP A 1 103 ? -0.984 -3.869 -2.201 1.00 90.50 103 ASP A N 1
ATOM 801 C CA . ASP A 1 103 ? 0.453 -3.642 -2.189 1.00 90.50 103 ASP A CA 1
ATOM 802 C C . ASP A 1 103 ? 1.128 -4.316 -0.986 1.00 90.50 103 ASP A C 1
ATOM 804 O O . ASP A 1 103 ? 0.445 -4.800 -0.075 1.00 90.50 103 ASP A O 1
ATOM 808 N N . TYR A 1 104 ? 2.461 -4.309 -0.961 1.00 92.88 104 TYR A N 1
ATOM 809 C CA . TYR A 1 104 ? 3.228 -4.575 0.250 1.00 92.88 104 TYR A CA 1
ATOM 810 C C . TYR A 1 104 ? 4.383 -3.592 0.436 1.00 92.88 104 TYR A C 1
ATOM 812 O O . TYR A 1 104 ? 4.991 -3.116 -0.519 1.00 92.88 104 TYR A O 1
ATOM 820 N N . LEU A 1 105 ? 4.713 -3.327 1.695 1.00 92.00 105 LEU A N 1
ATOM 821 C CA . LEU A 1 105 ? 5.768 -2.424 2.113 1.00 92.00 105 LEU A CA 1
ATOM 822 C C . LEU A 1 105 ? 6.717 -3.138 3.070 1.00 92.00 105 LEU A C 1
ATOM 824 O O . LEU A 1 105 ? 6.304 -3.733 4.066 1.00 92.00 105 LEU A O 1
ATOM 828 N N . VAL A 1 106 ? 8.012 -3.064 2.769 1.00 91.12 106 VAL A N 1
ATOM 829 C CA . VAL A 1 106 ? 9.059 -3.670 3.595 1.00 91.12 106 VAL A CA 1
ATOM 830 C C . VAL A 1 106 ? 9.458 -2.702 4.704 1.00 91.12 106 VAL A C 1
ATOM 832 O O . VAL A 1 106 ? 10.050 -1.655 4.428 1.00 91.12 106 VAL A O 1
ATOM 835 N N . LYS A 1 107 ? 9.180 -3.070 5.957 1.00 89.75 107 LYS A N 1
ATOM 836 C CA . LYS A 1 107 ? 9.563 -2.327 7.165 1.00 89.75 107 LYS A CA 1
ATOM 837 C C . LYS A 1 107 ? 11.055 -1.961 7.134 1.00 89.75 107 LYS A C 1
ATOM 839 O O . LYS A 1 107 ? 11.894 -2.724 6.654 1.00 89.75 107 LYS A O 1
ATOM 844 N N . GLY A 1 108 ? 11.389 -0.757 7.599 1.00 86.19 108 GLY A N 1
ATOM 845 C CA . GLY A 1 108 ? 12.753 -0.2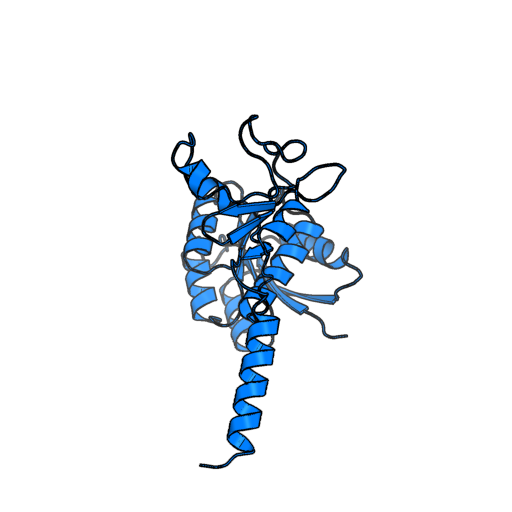08 7.553 1.00 86.19 108 GLY A CA 1
ATOM 846 C C . GLY A 1 108 ? 13.229 0.277 6.173 1.00 86.19 108 GLY A C 1
ATOM 847 O O . GLY A 1 108 ? 14.299 0.873 6.079 1.00 86.19 108 GLY A O 1
ATOM 848 N N . LYS A 1 109 ? 12.450 0.057 5.104 1.00 86.44 109 LYS A N 1
ATOM 849 C CA . LYS A 1 109 ? 12.650 0.664 3.771 1.00 86.44 109 LYS A CA 1
ATOM 850 C C . LYS A 1 109 ? 11.501 1.594 3.363 1.00 86.44 109 LYS A C 1
ATOM 852 O O . LYS A 1 109 ? 11.484 2.071 2.232 1.00 86.44 109 LYS A O 1
ATOM 857 N N . VAL A 1 110 ? 10.538 1.807 4.257 1.00 88.62 110 VAL A N 1
ATOM 858 C CA . VAL A 1 110 ? 9.390 2.692 4.043 1.00 88.62 110 VAL A CA 1
ATOM 859 C C . VAL A 1 110 ? 9.770 4.115 4.431 1.00 88.62 110 VAL A C 1
ATOM 861 O O . VAL A 1 110 ? 10.409 4.320 5.461 1.00 88.62 110 VAL A O 1
ATOM 864 N N . ASP A 1 111 ? 9.350 5.079 3.620 1.00 89.31 111 ASP A N 1
ATOM 865 C CA . ASP A 1 111 ? 9.330 6.502 3.950 1.00 89.31 111 ASP A CA 1
ATOM 866 C C . ASP A 1 111 ? 7.897 7.056 3.827 1.00 89.31 111 ASP A C 1
ATOM 868 O O . ASP A 1 111 ? 6.987 6.365 3.351 1.00 89.31 111 ASP A O 1
ATOM 872 N N . SER A 1 112 ? 7.688 8.306 4.260 1.00 88.62 112 SER A N 1
ATOM 873 C CA . SER A 1 112 ? 6.378 8.972 4.198 1.00 88.62 112 SER A CA 1
ATOM 874 C C . SER A 1 112 ? 5.796 8.985 2.781 1.00 88.62 112 SER A C 1
ATOM 876 O O . SER A 1 112 ? 4.623 8.656 2.585 1.00 88.62 112 SER A O 1
ATOM 878 N N . ASN A 1 113 ? 6.616 9.285 1.766 1.00 80.44 113 ASN A N 1
ATOM 879 C CA . ASN A 1 113 ? 6.143 9.383 0.389 1.00 80.44 113 ASN A CA 1
ATOM 880 C C . ASN A 1 113 ? 5.627 8.037 -0.127 1.00 80.44 113 ASN A C 1
ATOM 882 O O . ASN A 1 113 ? 4.525 7.969 -0.674 1.00 80.44 113 ASN A O 1
ATOM 886 N N . LEU A 1 114 ? 6.402 6.971 0.067 1.00 83.12 114 LEU A N 1
ATOM 887 C CA . LEU A 1 114 ? 6.054 5.626 -0.365 1.00 83.12 114 LEU A CA 1
ATOM 888 C C . LEU A 1 114 ? 4.811 5.112 0.365 1.00 83.12 114 LEU A C 1
ATOM 890 O O . LEU A 1 114 ? 3.935 4.529 -0.276 1.00 83.12 114 LEU A O 1
ATOM 894 N N . LEU A 1 115 ? 4.700 5.354 1.673 1.00 91.81 115 LEU A N 1
ATOM 895 C CA . LEU A 1 115 ? 3.539 4.948 2.464 1.00 91.81 115 LEU A CA 1
ATOM 896 C C . LEU A 1 115 ? 2.254 5.625 1.973 1.00 91.81 115 LEU A C 1
ATOM 898 O O . LEU A 1 115 ? 1.288 4.942 1.621 1.00 91.81 115 LEU A O 1
ATOM 902 N N . VAL A 1 116 ? 2.260 6.959 1.898 1.00 87.31 116 VAL A N 1
ATOM 903 C CA . VAL A 1 116 ? 1.114 7.762 1.442 1.00 87.31 116 VAL A CA 1
ATOM 904 C C . VAL A 1 116 ? 0.709 7.340 0.039 1.00 87.31 116 VAL A C 1
ATOM 906 O O . VAL A 1 116 ? -0.463 7.085 -0.236 1.00 87.31 116 VAL A O 1
ATOM 909 N N . ARG A 1 117 ? 1.690 7.196 -0.850 1.00 82.62 117 ARG A N 1
ATOM 910 C CA . ARG A 1 117 ? 1.469 6.744 -2.217 1.00 82.62 117 ARG A CA 1
ATOM 911 C C . ARG A 1 117 ? 0.771 5.387 -2.255 1.00 82.62 117 ARG A C 1
ATOM 913 O O . ARG A 1 117 ? -0.235 5.245 -2.948 1.00 82.62 117 ARG A O 1
ATOM 920 N N . SER A 1 118 ? 1.271 4.424 -1.489 1.00 87.06 118 SER A N 1
ATOM 921 C CA . SER A 1 118 ? 0.733 3.062 -1.456 1.00 87.06 118 SER A CA 1
ATOM 922 C C . SER A 1 118 ? -0.715 3.033 -0.981 1.00 87.06 118 SER A C 1
ATOM 924 O O . SER A 1 118 ? -1.549 2.395 -1.620 1.00 87.06 118 SER A O 1
ATOM 926 N N . ILE A 1 119 ? -1.042 3.806 0.058 1.00 90.56 119 ILE A N 1
ATOM 927 C CA . ILE A 1 119 ? -2.414 3.967 0.556 1.00 90.56 119 ILE A CA 1
ATOM 928 C C . ILE A 1 119 ? -3.336 4.540 -0.524 1.00 90.56 119 ILE A C 1
ATOM 930 O O . ILE A 1 119 ? -4.376 3.954 -0.825 1.00 90.56 119 ILE A O 1
ATOM 934 N N . LEU A 1 120 ? -2.958 5.664 -1.136 1.00 84.31 120 LEU A N 1
ATOM 935 C CA . LEU A 1 120 ? -3.817 6.342 -2.109 1.00 84.31 120 LEU A CA 1
ATOM 936 C C . LEU A 1 120 ? -4.084 5.479 -3.337 1.00 84.31 120 LEU A C 1
ATOM 938 O O . LEU A 1 120 ? -5.213 5.431 -3.821 1.00 84.31 120 LEU A O 1
ATOM 942 N N . TYR A 1 121 ? -3.069 4.775 -3.837 1.00 81.62 121 TYR A N 1
ATOM 943 C CA . TYR A 1 121 ? -3.263 3.873 -4.965 1.00 81.62 121 TYR A CA 1
ATOM 944 C C . TYR A 1 121 ? -4.070 2.634 -4.582 1.00 81.62 121 TYR A C 1
ATOM 946 O O . TYR A 1 121 ? -4.884 2.187 -5.387 1.00 81.62 121 TYR A O 1
ATOM 954 N N . ALA A 1 122 ? -3.905 2.099 -3.371 1.00 87.00 122 ALA A N 1
ATOM 955 C CA . ALA A 1 122 ? -4.725 0.993 -2.892 1.00 87.00 122 ALA A CA 1
ATOM 956 C C . ALA A 1 122 ? -6.220 1.374 -2.861 1.00 87.00 122 ALA A C 1
ATOM 958 O O . ALA A 1 122 ? -7.053 0.620 -3.368 1.00 87.00 122 ALA A O 1
ATOM 959 N N . ILE A 1 123 ? -6.540 2.577 -2.371 1.00 85.56 123 ILE A N 1
ATOM 960 C CA . ILE A 1 123 ? -7.901 3.138 -2.364 1.00 85.56 123 ILE A CA 1
ATOM 961 C C . ILE A 1 123 ? -8.405 3.391 -3.789 1.00 85.56 123 ILE A C 1
ATOM 963 O O . ILE A 1 123 ? -9.474 2.904 -4.154 1.00 85.56 123 ILE A O 1
ATOM 967 N N . ALA A 1 124 ? -7.629 4.088 -4.624 1.00 77.62 124 ALA A N 1
ATOM 968 C CA . ALA A 1 124 ? -8.027 4.412 -5.994 1.00 77.62 124 ALA A CA 1
ATOM 969 C C . ALA A 1 124 ? -8.342 3.153 -6.817 1.00 77.62 124 ALA A C 1
ATOM 971 O O . ALA A 1 124 ? -9.354 3.108 -7.516 1.00 77.62 124 ALA A O 1
ATOM 972 N N . ARG A 1 125 ? -7.530 2.092 -6.684 1.00 76.31 125 ARG A N 1
ATOM 973 C CA . ARG A 1 125 ? -7.797 0.803 -7.344 1.00 76.31 125 ARG A CA 1
ATOM 974 C C . ARG A 1 125 ? -9.098 0.168 -6.860 1.00 76.31 125 ARG A C 1
ATOM 976 O O . ARG A 1 125 ? -9.847 -0.358 -7.677 1.00 76.31 125 ARG A O 1
ATOM 983 N N . ARG A 1 126 ? -9.404 0.245 -5.559 1.00 80.62 126 ARG A N 1
ATOM 984 C CA . ARG A 1 126 ? -10.672 -0.273 -5.020 1.00 80.62 126 ARG A CA 1
ATOM 985 C C . ARG A 1 126 ? -11.883 0.497 -5.548 1.00 80.62 126 ARG A C 1
ATOM 987 O O . ARG A 1 126 ? -12.901 -0.114 -5.854 1.00 80.62 126 ARG A O 1
ATOM 994 N N . LEU A 1 127 ? -11.760 1.813 -5.696 1.00 73.50 127 LEU A N 1
ATOM 995 C CA . LEU A 1 127 ? -12.823 2.679 -6.216 1.00 73.50 127 LEU A CA 1
ATOM 996 C C . LEU A 1 127 ? -12.970 2.622 -7.750 1.00 73.50 127 LEU A C 1
ATOM 998 O O . LEU A 1 127 ? -13.852 3.275 -8.305 1.00 73.50 127 LEU A O 1
ATOM 1002 N N . GLY A 1 128 ? -12.133 1.845 -8.450 1.00 69.19 128 GLY A N 1
ATOM 1003 C CA . GLY A 1 128 ? -12.115 1.798 -9.916 1.00 69.19 128 GLY A CA 1
ATOM 1004 C C . GLY A 1 128 ? -11.570 3.080 -10.558 1.00 69.19 128 GLY A C 1
ATOM 1005 O O . GLY A 1 128 ? -11.787 3.325 -11.745 1.00 69.19 128 GLY A O 1
ATOM 1006 N N . GLU A 1 129 ? -10.858 3.900 -9.786 1.00 62.81 129 GLU A N 1
ATOM 1007 C CA . GLU A 1 129 ? -10.192 5.131 -10.215 1.00 62.81 129 GLU A CA 1
ATOM 1008 C C . GLU A 1 129 ? -8.735 4.863 -10.629 1.00 62.81 129 GLU A C 1
ATOM 1010 O O . GLU A 1 129 ? -7.820 5.634 -10.325 1.00 62.81 129 GLU A O 1
ATOM 1015 N N . GLU A 1 130 ? -8.490 3.745 -11.314 1.00 65.62 130 GLU A N 1
ATOM 1016 C CA . GLU A 1 130 ? -7.157 3.424 -11.817 1.00 65.62 130 GLU A CA 1
ATOM 1017 C C . GLU A 1 130 ? -6.645 4.502 -12.774 1.00 65.62 130 GLU A C 1
ATOM 1019 O O . GLU A 1 130 ? -7.343 4.975 -13.678 1.00 65.62 130 GLU A O 1
ATOM 1024 N N . LYS A 1 131 ? -5.382 4.901 -12.580 1.00 70.94 131 LYS A N 1
ATOM 1025 C CA . LYS A 1 131 ? -4.689 5.732 -13.560 1.00 70.94 131 LYS A CA 1
ATOM 1026 C C . LYS A 1 131 ? -4.373 4.876 -14.773 1.00 70.94 131 LYS A C 1
ATOM 1028 O O . LYS A 1 131 ? -3.697 3.860 -14.660 1.00 70.94 131 LYS A O 1
ATOM 1033 N N . TYR A 1 132 ? -4.812 5.336 -15.932 1.00 77.12 132 TYR A N 1
ATOM 1034 C CA . TYR A 1 132 ? -4.430 4.754 -17.207 1.00 77.12 132 TYR A CA 1
ATOM 1035 C C . TYR A 1 132 ? -3.322 5.595 -17.824 1.00 77.12 132 TYR A C 1
ATOM 1037 O O . TYR A 1 132 ? -3.428 6.821 -17.882 1.00 77.12 132 TYR A O 1
ATOM 1045 N N . PHE A 1 133 ? -2.272 4.933 -18.286 1.00 80.62 133 PHE A N 1
ATOM 1046 C CA . PHE A 1 133 ? -1.190 5.537 -19.044 1.00 80.62 133 PHE A CA 1
ATOM 1047 C C . PHE A 1 133 ? -1.360 5.144 -20.506 1.00 80.62 133 PHE A C 1
ATOM 1049 O O . PHE A 1 133 ? -1.443 3.957 -20.827 1.00 80.62 133 PHE A O 1
ATOM 1056 N N . ALA A 1 134 ? -1.388 6.133 -21.397 1.00 82.69 134 ALA A N 1
ATOM 1057 C CA . ALA A 1 134 ? -1.078 5.871 -22.793 1.00 82.69 134 ALA A CA 1
ATOM 1058 C C . ALA A 1 134 ? 0.426 5.582 -22.924 1.00 82.69 134 ALA A C 1
ATOM 1060 O O . ALA A 1 134 ? 1.234 6.077 -22.132 1.00 82.69 134 ALA A O 1
ATOM 1061 N N . ILE A 1 135 ? 0.820 4.831 -23.956 1.00 81.31 135 ILE A N 1
ATOM 1062 C CA . ILE A 1 135 ? 2.238 4.538 -24.236 1.00 81.31 135 ILE A CA 1
ATOM 1063 C C . ILE A 1 135 ? 3.067 5.828 -24.337 1.00 81.31 135 ILE A C 1
ATOM 1065 O O . ILE A 1 135 ? 4.176 5.894 -23.811 1.00 81.31 135 ILE A O 1
ATOM 1069 N N . ASP A 1 136 ? 2.529 6.877 -24.962 1.00 83.50 136 ASP A N 1
ATOM 1070 C CA . ASP A 1 136 ? 3.241 8.152 -25.096 1.00 83.50 136 ASP A CA 1
ATOM 1071 C C . ASP A 1 136 ? 3.335 8.944 -23.787 1.00 83.50 136 ASP A C 1
ATOM 1073 O O . ASP A 1 136 ? 4.309 9.668 -23.576 1.00 83.50 136 ASP A O 1
ATOM 1077 N N . ASP A 1 137 ? 2.372 8.779 -22.878 1.00 86.44 137 ASP A N 1
ATOM 1078 C CA . ASP A 1 137 ? 2.447 9.385 -21.549 1.00 86.44 137 ASP A CA 1
ATOM 1079 C C . ASP A 1 137 ? 3.484 8.677 -20.678 1.00 86.44 137 ASP A C 1
ATOM 1081 O O . ASP A 1 137 ? 4.197 9.338 -19.919 1.00 86.44 137 ASP A O 1
ATOM 1085 N N . LEU A 1 138 ? 3.620 7.352 -20.820 1.00 90.50 138 LEU A N 1
ATOM 1086 C CA . LEU A 1 138 ? 4.606 6.570 -20.079 1.00 90.50 138 LEU A CA 1
ATOM 1087 C C . LEU A 1 138 ? 6.035 7.075 -20.336 1.00 90.50 138 LEU A C 1
ATOM 1089 O O . LEU A 1 138 ? 6.807 7.207 -19.389 1.00 90.50 138 LEU A O 1
ATOM 1093 N N . LYS A 1 139 ? 6.358 7.476 -21.574 1.00 92.12 139 LYS A N 1
ATOM 1094 C CA . LYS A 1 139 ? 7.677 8.021 -21.963 1.00 92.12 139 LYS A CA 1
ATOM 1095 C C . LYS A 1 139 ? 8.120 9.237 -21.147 1.00 92.12 139 LYS A C 1
ATOM 1097 O O . LYS A 1 139 ? 9.309 9.540 -21.094 1.00 92.12 139 LYS A O 1
ATOM 1102 N N . ARG A 1 140 ? 7.189 9.960 -20.515 1.00 92.12 140 ARG A N 1
ATOM 1103 C CA . ARG A 1 140 ? 7.507 11.130 -19.676 1.00 92.12 140 ARG A CA 1
ATOM 1104 C C . ARG A 1 140 ? 8.171 10.739 -18.356 1.00 92.12 140 ARG A C 1
ATOM 1106 O O . ARG A 1 140 ? 8.843 11.577 -17.756 1.00 92.12 140 ARG A O 1
ATOM 1113 N N . PHE A 1 141 ? 7.996 9.489 -17.937 1.00 94.31 141 PHE A N 1
ATOM 1114 C CA . PHE A 1 141 ? 8.523 8.911 -16.706 1.00 94.31 141 PHE A CA 1
ATOM 1115 C C . PHE A 1 141 ? 9.798 8.109 -16.999 1.00 94.31 141 PHE A C 1
ATOM 1117 O O . PHE A 1 141 ? 9.884 6.908 -16.744 1.00 94.31 141 PHE A O 1
ATOM 1124 N N . ASP A 1 142 ? 10.783 8.784 -17.588 1.00 93.88 142 ASP A N 1
ATOM 1125 C CA . ASP A 1 142 ? 12.024 8.189 -18.086 1.00 93.88 142 ASP A CA 1
ATOM 1126 C C . ASP A 1 142 ? 13.155 8.142 -17.051 1.00 93.88 142 ASP A C 1
ATOM 1128 O O . ASP A 1 142 ? 14.259 7.734 -17.396 1.00 93.88 142 ASP A O 1
ATOM 1132 N N . GLY A 1 143 ? 12.927 8.567 -15.806 1.00 92.75 143 GLY A N 1
ATOM 1133 C CA . GLY A 1 143 ? 13.952 8.557 -14.762 1.00 92.75 143 GLY A CA 1
ATOM 1134 C C . GLY A 1 143 ? 15.069 9.593 -14.919 1.00 92.75 143 GLY A C 1
ATOM 1135 O O . GLY A 1 143 ? 16.033 9.551 -14.152 1.00 92.75 143 GLY A O 1
ATOM 1136 N N . LYS A 1 144 ? 15.004 10.488 -15.914 1.00 92.69 144 LYS A N 1
ATOM 1137 C CA . LYS A 1 144 ? 16.065 11.465 -16.206 1.00 92.69 144 LYS A CA 1
ATOM 1138 C C . LYS A 1 144 ? 15.757 12.818 -15.584 1.00 92.69 144 LYS A C 1
ATOM 1140 O O . LYS A 1 144 ? 14.602 13.222 -15.490 1.00 92.69 144 LYS A O 1
ATOM 1145 N N . GLU A 1 145 ? 16.805 13.555 -15.219 1.00 89.88 145 GLU A N 1
ATOM 1146 C CA . GLU A 1 145 ? 16.686 14.939 -14.721 1.00 89.88 145 GLU A CA 1
ATOM 1147 C C . GLU A 1 145 ? 15.754 15.058 -13.498 1.00 89.88 145 GLU A C 1
ATOM 1149 O O . GLU A 1 145 ? 14.993 16.011 -13.356 1.00 89.88 145 GLU A O 1
ATOM 1154 N N . GLY A 1 146 ? 15.775 14.051 -12.618 1.00 83.88 146 GLY A N 1
ATOM 1155 C CA . GLY A 1 146 ? 14.922 14.002 -11.427 1.00 83.88 146 GLY A CA 1
ATOM 1156 C C . GLY A 1 146 ? 13.463 13.619 -11.697 1.00 83.88 146 GLY A C 1
ATOM 1157 O O . GLY A 1 146 ? 12.663 13.593 -10.762 1.00 83.88 146 GLY A O 1
ATOM 1158 N N . ARG A 1 147 ? 13.094 13.300 -12.946 1.00 91.38 147 ARG A N 1
ATOM 1159 C CA . ARG A 1 147 ? 11.775 12.739 -13.259 1.00 91.38 147 ARG A CA 1
ATOM 1160 C C . ARG A 1 147 ? 11.655 11.313 -12.708 1.00 91.38 147 ARG A C 1
ATOM 1162 O O . ARG A 1 147 ? 12.659 10.603 -12.656 1.00 91.38 147 ARG A O 1
ATOM 1169 N N . PRO A 1 148 ? 10.446 10.864 -12.325 1.00 92.44 148 PRO A N 1
ATOM 1170 C CA . PRO A 1 148 ? 10.228 9.477 -11.928 1.00 92.44 148 PRO A CA 1
ATOM 1171 C C . PRO A 1 148 ? 10.559 8.509 -13.067 1.00 92.44 148 PRO A C 1
ATOM 1173 O O . PRO A 1 148 ? 10.412 8.855 -14.240 1.00 92.44 148 PRO A O 1
ATOM 1176 N N . ALA A 1 149 ? 10.965 7.293 -12.720 1.00 94.94 149 ALA A N 1
ATOM 1177 C CA . ALA A 1 149 ? 11.233 6.205 -13.650 1.00 94.94 149 ALA A CA 1
ATOM 1178 C C . ALA A 1 149 ? 10.102 5.176 -13.569 1.00 94.94 149 ALA A C 1
ATOM 1180 O O . ALA A 1 149 ? 10.011 4.458 -12.572 1.00 94.94 149 ALA A O 1
ATOM 1181 N N . TYR A 1 150 ? 9.242 5.090 -14.589 1.00 94.88 150 TYR A N 1
ATOM 1182 C CA . TYR A 1 150 ? 8.175 4.081 -14.658 1.00 94.88 150 TYR A CA 1
ATOM 1183 C C . TYR A 1 150 ? 8.414 3.099 -15.796 1.00 94.88 150 TYR A C 1
ATOM 1185 O O . TYR A 1 150 ? 8.961 3.464 -16.828 1.00 94.88 150 TYR A O 1
ATOM 1193 N N . ILE A 1 151 ? 7.966 1.861 -15.644 1.00 94.25 151 ILE A N 1
ATOM 1194 C CA . ILE A 1 151 ? 7.971 0.853 -16.713 1.00 94.25 151 ILE A CA 1
ATOM 1195 C C . ILE A 1 151 ? 6.596 0.214 -16.802 1.00 94.25 151 ILE A C 1
ATOM 1197 O O . ILE A 1 151 ? 5.897 0.149 -15.794 1.00 94.25 151 ILE A O 1
ATOM 1201 N N . ALA A 1 152 ? 6.199 -0.271 -17.973 1.00 92.31 152 ALA A N 1
ATOM 1202 C CA . ALA A 1 152 ? 5.046 -1.154 -18.086 1.00 92.31 152 ALA A CA 1
ATOM 1203 C C . ALA A 1 152 ? 5.495 -2.614 -18.193 1.00 92.31 152 ALA A C 1
ATOM 1205 O O . ALA A 1 152 ? 6.544 -2.917 -18.757 1.00 92.31 152 ALA A O 1
ATOM 1206 N N . PHE A 1 153 ? 4.713 -3.516 -17.612 1.00 90.19 153 PHE A N 1
ATOM 1207 C CA . PHE A 1 153 ? 4.879 -4.954 -17.754 1.00 90.19 153 PHE A CA 1
ATOM 1208 C C . PHE A 1 153 ? 3.515 -5.637 -17.607 1.00 90.19 153 PHE A C 1
ATOM 1210 O O . PHE A 1 153 ? 2.800 -5.409 -16.629 1.00 90.19 153 PHE A O 1
ATOM 1217 N N . LYS A 1 154 ? 3.133 -6.451 -18.597 1.00 86.25 154 LYS A N 1
ATOM 1218 C CA . LYS A 1 154 ? 1.836 -7.142 -18.695 1.00 86.25 154 LYS A CA 1
ATOM 1219 C C . LYS A 1 154 ? 0.643 -6.220 -18.405 1.00 86.25 154 LYS A C 1
ATOM 1221 O O . LYS A 1 154 ? -0.254 -6.568 -17.641 1.00 86.25 154 LYS A O 1
ATOM 1226 N N . GLY A 1 155 ? 0.660 -5.024 -18.994 1.00 85.94 155 GLY A N 1
ATOM 1227 C CA . GLY A 1 155 ? -0.415 -4.036 -18.864 1.00 85.94 155 GLY A CA 1
ATOM 1228 C C . GLY A 1 155 ? -0.429 -3.247 -17.551 1.00 85.94 155 GLY A C 1
ATOM 1229 O O . GLY A 1 155 ? -1.250 -2.351 -17.410 1.00 85.94 155 GLY A O 1
ATOM 1230 N N . ARG A 1 156 ? 0.479 -3.503 -16.602 1.00 87.25 156 ARG A N 1
ATOM 1231 C CA . ARG A 1 156 ? 0.597 -2.721 -15.358 1.00 87.25 156 ARG A CA 1
ATOM 1232 C C . ARG A 1 156 ? 1.794 -1.788 -15.439 1.00 87.25 156 ARG A C 1
ATOM 1234 O O . ARG A 1 156 ? 2.836 -2.174 -15.958 1.00 87.25 156 ARG A O 1
ATOM 1241 N N . VAL A 1 157 ? 1.656 -0.575 -14.916 1.00 90.44 157 VAL A N 1
ATOM 1242 C CA . VAL A 1 157 ? 2.731 0.420 -14.855 1.00 90.44 157 VAL A CA 1
ATOM 1243 C C . VAL A 1 157 ? 3.326 0.421 -13.456 1.00 90.44 157 VAL A C 1
ATOM 1245 O O . VAL A 1 157 ? 2.607 0.621 -12.483 1.00 90.44 157 VAL A O 1
ATOM 1248 N N . TYR A 1 158 ? 4.631 0.216 -13.353 1.00 90.81 158 TYR A N 1
ATOM 1249 C CA . TYR A 1 158 ? 5.389 0.087 -12.115 1.00 90.81 158 TYR A CA 1
ATOM 1250 C C . TYR A 1 158 ? 6.309 1.288 -11.919 1.00 90.81 158 TYR A C 1
ATOM 1252 O O . TYR A 1 158 ? 6.987 1.709 -12.856 1.00 90.81 158 TYR A O 1
ATOM 1260 N N . ASP A 1 159 ? 6.376 1.802 -10.694 1.00 91.50 159 ASP A N 1
ATOM 1261 C CA . ASP A 1 159 ? 7.366 2.790 -10.283 1.00 91.50 159 ASP A CA 1
ATOM 1262 C C . ASP A 1 159 ? 8.672 2.114 -9.862 1.00 91.50 159 ASP A C 1
ATOM 1264 O O . ASP A 1 159 ? 8.744 1.456 -8.821 1.00 91.50 159 ASP A O 1
ATOM 1268 N N . VAL A 1 160 ? 9.716 2.308 -10.664 1.00 92.19 160 VAL A N 1
ATOM 1269 C CA . VAL A 1 160 ? 11.063 1.783 -10.416 1.00 92.19 160 VAL A CA 1
ATOM 1270 C C . VAL A 1 160 ? 12.028 2.851 -9.893 1.00 92.19 160 VAL A C 1
ATOM 1272 O O . VAL A 1 160 ? 13.214 2.566 -9.735 1.00 92.19 160 VAL A O 1
ATOM 1275 N N . SER A 1 161 ? 11.544 4.055 -9.565 1.00 89.00 161 SER A N 1
ATOM 1276 C CA . SER A 1 161 ? 12.371 5.216 -9.185 1.00 89.00 161 SER A CA 1
ATOM 1277 C C . SER A 1 161 ? 13.271 4.958 -7.977 1.00 89.00 161 SER A C 1
ATOM 1279 O O . SER A 1 161 ? 14.391 5.453 -7.923 1.00 89.00 161 SER A O 1
ATOM 1281 N N . ASN A 1 162 ? 12.816 4.136 -7.028 1.00 84.06 162 ASN A N 1
ATOM 1282 C CA . ASN A 1 162 ? 13.573 3.813 -5.814 1.00 84.06 162 ASN A CA 1
ATOM 1283 C C . ASN A 1 162 ? 14.537 2.626 -5.997 1.00 84.06 162 ASN A C 1
ATOM 1285 O O . ASN A 1 162 ? 15.148 2.146 -5.038 1.00 84.06 162 ASN A O 1
ATOM 1289 N N . SER A 1 163 ? 14.685 2.110 -7.220 1.00 87.00 163 SER A N 1
ATOM 1290 C CA . SER A 1 163 ? 15.577 0.992 -7.502 1.00 87.00 163 SER A CA 1
ATOM 1291 C C . SER A 1 163 ? 17.013 1.445 -7.744 1.00 87.00 163 SER A C 1
ATOM 1293 O O . SER A 1 163 ? 17.303 2.154 -8.702 1.00 87.00 163 SER A O 1
ATOM 1295 N N . ARG A 1 164 ? 17.959 0.895 -6.974 1.00 87.06 164 ARG A N 1
ATOM 1296 C CA . ARG A 1 164 ? 19.404 1.083 -7.220 1.00 87.06 164 ARG A CA 1
ATOM 1297 C C . ARG A 1 164 ? 19.886 0.512 -8.560 1.00 87.06 164 ARG A C 1
ATOM 1299 O O . ARG A 1 164 ? 20.999 0.806 -8.975 1.00 87.06 164 ARG A O 1
ATOM 1306 N N . LEU A 1 165 ? 19.078 -0.328 -9.207 1.00 88.38 165 LEU A N 1
ATOM 1307 C CA . LEU A 1 165 ? 19.403 -0.943 -10.494 1.00 88.38 165 LEU A CA 1
ATOM 1308 C C . LEU A 1 165 ? 18.914 -0.118 -11.694 1.00 88.38 165 LEU A C 1
ATOM 1310 O O . LEU A 1 165 ? 19.270 -0.452 -12.822 1.00 88.38 165 LEU A O 1
ATOM 1314 N N . TRP A 1 166 ? 18.096 0.913 -11.461 1.00 90.56 166 TRP A N 1
ATOM 1315 C CA . TRP A 1 166 ? 17.564 1.818 -12.480 1.00 90.56 166 TRP A CA 1
ATOM 1316 C C . TRP A 1 166 ? 18.221 3.191 -12.322 1.00 90.56 166 TRP A C 1
ATOM 1318 O O . TRP A 1 166 ? 17.693 4.084 -11.665 1.00 90.56 166 TRP A O 1
ATOM 1328 N N . ILE A 1 167 ? 19.408 3.361 -12.904 1.00 88.94 167 ILE A N 1
ATOM 1329 C CA . ILE A 1 167 ? 20.213 4.578 -12.741 1.00 88.94 167 ILE A CA 1
ATOM 1330 C C . ILE A 1 167 ? 19.893 5.525 -13.895 1.00 88.94 167 ILE A C 1
ATOM 1332 O O . ILE A 1 167 ? 20.127 5.185 -15.053 1.00 88.94 167 ILE A O 1
ATOM 1336 N N . ASN A 1 168 ? 19.340 6.705 -13.590 1.00 89.56 168 ASN A N 1
ATOM 1337 C CA . ASN A 1 168 ? 18.863 7.674 -14.590 1.00 89.56 168 ASN A CA 1
ATOM 1338 C C . ASN A 1 168 ? 17.919 7.039 -15.633 1.00 89.56 168 ASN A C 1
ATOM 1340 O O . ASN A 1 168 ? 18.017 7.308 -16.832 1.00 89.56 168 ASN A O 1
ATOM 1344 N N . GLY A 1 169 ? 17.058 6.126 -15.167 1.00 90.12 169 GLY A N 1
ATOM 1345 C CA . GLY A 1 169 ? 16.107 5.397 -16.004 1.00 90.12 169 GLY A CA 1
ATOM 1346 C C . GLY A 1 169 ? 16.705 4.322 -16.905 1.00 90.12 169 GLY A C 1
ATOM 1347 O O . GLY A 1 169 ? 15.997 3.811 -17.766 1.00 90.12 169 GLY A O 1
ATOM 1348 N N . LEU A 1 170 ? 17.977 3.964 -16.735 1.00 91.44 170 LEU A N 1
ATOM 1349 C CA . LEU A 1 170 ? 18.623 2.880 -17.467 1.00 91.44 170 LEU A CA 1
ATOM 1350 C C . LEU A 1 170 ? 18.847 1.681 -16.544 1.00 91.44 170 LEU A C 1
ATOM 1352 O O . LEU A 1 170 ? 19.442 1.809 -15.472 1.00 91.44 170 LEU A O 1
ATOM 1356 N N . HIS A 1 171 ? 18.412 0.506 -16.987 1.00 89.75 171 HIS A N 1
ATOM 1357 C CA . HIS A 1 171 ? 18.648 -0.759 -16.308 1.00 89.75 171 HIS A CA 1
ATOM 1358 C C . HIS A 1 171 ? 19.634 -1.614 -17.103 1.00 89.75 171 HIS A C 1
ATOM 1360 O O . HIS A 1 171 ? 19.360 -2.000 -18.241 1.00 89.75 171 HIS A O 1
ATOM 1366 N N . LEU A 1 172 ? 20.801 -1.867 -16.496 1.00 84.62 172 LEU A N 1
ATOM 1367 C CA . LEU A 1 172 ? 21.889 -2.705 -17.028 1.00 84.62 172 LEU A CA 1
ATOM 1368 C C . LEU A 1 172 ? 22.300 -2.391 -18.481 1.00 84.62 172 LEU A C 1
ATOM 1370 O O . LEU A 1 172 ? 22.741 -3.272 -19.210 1.00 84.62 172 LEU A O 1
ATOM 1374 N N . GLY A 1 173 ? 22.145 -1.138 -18.922 1.00 81.56 173 GLY A N 1
ATOM 1375 C CA . GLY A 1 173 ? 22.476 -0.726 -20.290 1.00 81.56 173 GLY A CA 1
ATOM 1376 C C . GLY A 1 173 ? 21.520 -1.232 -21.376 1.00 81.56 173 GLY A C 1
ATOM 1377 O O . GLY A 1 173 ? 21.743 -0.932 -22.544 1.00 81.56 173 GLY A O 1
ATOM 1378 N N . ALA A 1 174 ? 20.471 -1.973 -21.010 1.00 83.50 174 ALA A N 1
ATOM 1379 C CA . ALA A 1 174 ? 19.613 -2.688 -21.953 1.00 83.50 174 ALA A CA 1
ATOM 1380 C C . ALA A 1 174 ? 18.166 -2.178 -21.975 1.00 83.50 174 ALA A C 1
ATOM 1382 O O . ALA A 1 174 ? 17.512 -2.234 -23.016 1.00 83.50 174 ALA A O 1
ATOM 1383 N N . HIS A 1 175 ? 17.653 -1.682 -20.845 1.00 88.56 175 HIS A N 1
ATOM 1384 C CA . HIS A 1 175 ? 16.245 -1.301 -20.724 1.00 88.56 175 HIS A CA 1
ATOM 1385 C C . HIS A 1 175 ? 16.083 0.126 -20.222 1.00 88.56 175 HIS A C 1
ATOM 1387 O O . HIS A 1 175 ? 16.776 0.555 -19.300 1.00 88.56 175 HIS A O 1
ATOM 1393 N N . HIS A 1 176 ? 15.132 0.843 -20.814 1.00 91.94 176 HIS A N 1
ATOM 1394 C CA . HIS A 1 176 ? 14.830 2.224 -20.472 1.00 91.94 176 HIS A CA 1
ATOM 1395 C C . HIS A 1 176 ? 13.484 2.338 -19.760 1.00 91.94 176 HIS A C 1
ATOM 1397 O O . HIS A 1 176 ? 12.487 1.754 -20.190 1.00 91.94 176 HIS A O 1
ATOM 1403 N N . ALA A 1 177 ? 13.453 3.145 -18.702 1.00 94.06 177 ALA A N 1
ATOM 1404 C CA . ALA A 1 177 ? 12.221 3.640 -18.121 1.00 94.06 177 ALA A CA 1
ATOM 1405 C C . ALA A 1 177 ? 11.463 4.475 -19.164 1.00 94.06 177 ALA A C 1
ATOM 1407 O O . ALA A 1 177 ? 12.033 4.977 -20.134 1.00 94.06 177 ALA A O 1
ATOM 1408 N N . GLY A 1 178 ? 10.157 4.580 -18.986 1.00 94.00 178 GLY A N 1
ATOM 1409 C CA . GLY A 1 178 ? 9.223 5.140 -19.948 1.00 94.00 178 GLY A CA 1
ATOM 1410 C C . GLY A 1 178 ? 8.786 4.165 -21.046 1.00 94.00 178 GLY A C 1
ATOM 1411 O O . GLY A 1 178 ? 8.202 4.604 -22.035 1.00 94.00 178 GLY A O 1
ATOM 1412 N N . SER A 1 179 ? 9.056 2.864 -20.888 1.00 92.81 179 SER A N 1
ATOM 1413 C CA . SER A 1 179 ? 8.785 1.830 -21.900 1.00 92.81 179 SER A CA 1
ATOM 1414 C C . SER A 1 179 ? 7.968 0.662 -21.343 1.00 92.81 179 SER A C 1
ATOM 1416 O O . SER A 1 179 ? 7.988 0.398 -20.139 1.00 92.81 179 SER A O 1
ATOM 1418 N N . ASP A 1 180 ? 7.281 -0.059 -22.231 1.00 92.12 180 ASP A N 1
ATOM 1419 C CA . ASP A 1 180 ? 6.711 -1.376 -21.936 1.00 92.12 180 ASP A CA 1
ATOM 1420 C C . ASP A 1 180 ? 7.776 -2.456 -22.148 1.00 92.12 180 ASP A C 1
ATOM 1422 O O . ASP A 1 180 ? 8.342 -2.574 -23.230 1.00 92.12 180 ASP A O 1
ATOM 1426 N N . LEU A 1 181 ? 8.068 -3.211 -21.092 1.00 91.00 181 LEU A N 1
ATOM 1427 C CA . LEU A 1 181 ? 9.096 -4.247 -21.055 1.00 91.00 181 LEU A CA 1
ATOM 1428 C C . LEU A 1 181 ? 8.520 -5.657 -21.210 1.00 91.00 181 LEU A C 1
ATOM 1430 O O . LEU A 1 181 ? 9.253 -6.632 -21.040 1.00 91.00 181 LEU A O 1
ATOM 1434 N N . THR A 1 182 ? 7.225 -5.793 -21.505 1.00 87.62 182 THR A N 1
ATOM 1435 C CA . THR A 1 182 ? 6.546 -7.095 -21.581 1.00 87.62 182 THR A CA 1
ATOM 1436 C C . THR A 1 182 ? 7.255 -8.062 -22.527 1.00 87.62 182 THR A C 1
ATOM 1438 O O . THR A 1 182 ? 7.532 -9.196 -22.139 1.00 87.62 182 THR A O 1
ATOM 1441 N N . GLU A 1 183 ? 7.615 -7.616 -23.732 1.00 85.56 183 GLU A N 1
ATOM 1442 C CA . GLU A 1 183 ? 8.335 -8.454 -24.699 1.00 85.56 183 GLU A CA 1
ATOM 1443 C C . GLU A 1 183 ? 9.824 -8.592 -24.355 1.00 85.56 183 GLU A C 1
ATOM 1445 O O . GLU A 1 183 ? 10.417 -9.657 -24.532 1.00 85.56 183 GLU A O 1
ATOM 1450 N N . ASN A 1 184 ? 10.424 -7.539 -23.793 1.00 82.38 184 ASN A N 1
ATOM 1451 C CA . ASN A 1 184 ? 11.840 -7.512 -23.425 1.00 82.38 184 ASN A CA 1
ATOM 1452 C C . ASN A 1 184 ? 12.200 -8.513 -22.314 1.00 82.38 184 ASN A C 1
ATOM 1454 O O . ASN A 1 184 ? 13.362 -8.892 -22.191 1.00 82.38 184 ASN A O 1
ATOM 1458 N N . MET A 1 185 ? 11.221 -8.964 -21.527 1.00 79.81 185 MET A N 1
ATOM 1459 C CA . MET A 1 185 ? 11.427 -9.906 -20.424 1.00 79.81 185 MET A CA 1
ATOM 1460 C C . MET A 1 185 ? 11.598 -11.368 -20.856 1.00 79.81 185 MET A C 1
ATOM 1462 O O . MET A 1 185 ? 12.050 -12.174 -20.047 1.00 79.81 185 MET A O 1
ATOM 1466 N N . MET A 1 186 ? 11.299 -11.736 -22.110 1.00 72.81 186 MET A N 1
ATOM 1467 C CA . MET A 1 186 ? 11.391 -13.135 -22.572 1.00 72.81 186 MET A CA 1
ATOM 1468 C C . MET A 1 186 ? 12.821 -13.713 -22.565 1.00 72.81 186 MET A C 1
ATOM 1470 O O . MET A 1 186 ? 12.978 -14.930 -22.594 1.00 72.81 186 MET A O 1
ATOM 1474 N N . GLY A 1 187 ? 13.854 -12.865 -22.507 1.00 71.81 187 GLY A N 1
ATOM 1475 C CA . GLY A 1 187 ? 15.267 -13.271 -22.449 1.00 71.81 187 GLY A CA 1
ATOM 1476 C C . GLY A 1 187 ? 16.027 -12.743 -21.230 1.00 71.81 187 GLY A C 1
ATOM 1477 O O . GLY A 1 187 ? 17.257 -12.784 -21.219 1.00 71.81 187 GLY A O 1
ATOM 1478 N N . ALA A 1 188 ? 15.326 -12.202 -20.230 1.00 78.75 188 ALA A N 1
ATOM 1479 C CA . ALA A 1 188 ? 15.959 -11.630 -19.048 1.00 78.75 188 ALA A CA 1
ATOM 1480 C C . ALA A 1 188 ? 16.524 -12.729 -18.120 1.00 78.75 188 ALA A C 1
ATOM 1482 O O . ALA A 1 188 ? 15.945 -13.811 -18.023 1.00 78.75 188 ALA A O 1
ATOM 1483 N N . PRO A 1 189 ? 17.611 -12.463 -17.367 1.00 78.69 189 PRO A N 1
ATOM 1484 C CA . PRO A 1 189 ? 18.192 -13.422 -16.417 1.00 78.69 189 PRO A CA 1
ATOM 1485 C C . PRO A 1 189 ? 17.337 -13.629 -15.148 1.00 78.69 189 PRO A C 1
ATOM 1487 O O . PRO A 1 189 ? 17.796 -14.237 -14.183 1.00 78.69 189 PRO A O 1
ATOM 1490 N N . HIS A 1 190 ? 16.119 -13.088 -15.116 1.00 80.12 190 HIS A N 1
ATOM 1491 C CA . HIS A 1 190 ? 15.194 -13.097 -13.988 1.00 80.12 190 HIS A CA 1
ATOM 1492 C C . HIS A 1 190 ? 13.744 -13.133 -14.493 1.00 80.12 190 HIS A C 1
ATOM 1494 O O . HIS A 1 190 ? 13.451 -12.639 -15.584 1.00 80.12 190 HIS A O 1
ATOM 1500 N N . GLY A 1 191 ? 12.824 -13.676 -13.696 1.00 80.44 191 GLY A N 1
ATOM 1501 C CA . GLY A 1 191 ? 11.405 -13.719 -14.033 1.00 80.44 191 GLY A CA 1
ATOM 1502 C C . GLY A 1 191 ? 10.653 -12.447 -13.641 1.00 80.44 191 GLY A C 1
ATOM 1503 O O . GLY A 1 191 ? 11.221 -11.451 -13.187 1.00 80.44 191 GLY A O 1
ATOM 1504 N N . GLU A 1 192 ? 9.338 -12.469 -13.834 1.00 81.12 192 GLU A N 1
ATOM 1505 C CA . GLU A 1 192 ? 8.442 -11.340 -13.553 1.00 81.12 192 GLU A CA 1
ATOM 1506 C C . GLU A 1 192 ? 8.301 -10.995 -12.066 1.00 81.12 192 GLU A C 1
ATOM 1508 O O . GLU A 1 192 ? 7.844 -9.907 -11.714 1.00 81.12 192 GLU A O 1
ATOM 1513 N N . GLU A 1 193 ? 8.715 -11.897 -11.177 1.00 77.75 193 GLU A N 1
ATOM 1514 C CA . GLU A 1 193 ? 8.715 -11.690 -9.732 1.00 77.75 193 GLU A CA 1
ATOM 1515 C C . GLU A 1 193 ? 9.488 -10.438 -9.307 1.00 77.75 193 GLU A C 1
ATOM 1517 O O . GLU A 1 193 ? 9.155 -9.829 -8.291 1.00 77.75 193 GLU A O 1
ATOM 1522 N N . VAL A 1 194 ? 10.456 -9.992 -10.115 1.00 80.81 194 VAL A N 1
ATOM 1523 C CA . VAL A 1 194 ? 11.214 -8.764 -9.855 1.00 80.81 194 VAL A CA 1
ATOM 1524 C C . VAL A 1 194 ? 10.349 -7.512 -9.870 1.00 80.81 194 VAL A C 1
ATOM 1526 O O . VAL A 1 194 ? 10.751 -6.521 -9.265 1.00 80.81 194 VAL A O 1
ATOM 1529 N N . PHE A 1 195 ? 9.193 -7.536 -10.540 1.00 80.44 195 PHE A N 1
ATOM 1530 C CA . PHE A 1 195 ? 8.284 -6.394 -10.592 1.00 80.44 195 PHE A CA 1
ATOM 1531 C C . PHE A 1 195 ? 7.372 -6.307 -9.379 1.00 80.44 195 PHE A C 1
ATOM 1533 O O . PHE A 1 195 ? 6.839 -5.240 -9.096 1.00 80.44 195 PHE A O 1
ATOM 1540 N N . ILE A 1 196 ? 7.216 -7.404 -8.634 1.00 70.69 196 ILE A N 1
ATOM 1541 C CA . ILE A 1 196 ? 6.294 -7.463 -7.497 1.00 70.69 196 ILE A CA 1
ATOM 1542 C C . ILE A 1 196 ? 6.706 -6.458 -6.415 1.00 70.69 196 ILE A C 1
ATOM 1544 O O . ILE A 1 196 ? 5.838 -5.858 -5.799 1.00 70.69 196 ILE A O 1
ATOM 1548 N N . LYS A 1 197 ? 8.010 -6.195 -6.265 1.00 73.94 197 LYS A N 1
ATOM 1549 C CA . LYS A 1 197 ? 8.569 -5.220 -5.312 1.00 73.94 197 LYS A CA 1
ATOM 1550 C C . LYS A 1 197 ? 8.388 -3.749 -5.695 1.00 73.94 197 LYS A C 1
ATOM 1552 O O . LYS A 1 197 ? 8.825 -2.874 -4.950 1.00 73.94 197 LYS A O 1
ATOM 1557 N N . PHE A 1 198 ? 7.857 -3.468 -6.884 1.00 83.81 198 PHE A N 1
ATOM 1558 C CA . PHE A 1 198 ? 7.660 -2.109 -7.368 1.00 83.81 198 PHE A CA 1
ATOM 1559 C C . PHE A 1 198 ? 6.196 -1.717 -7.282 1.00 83.81 198 PHE A C 1
ATOM 1561 O O . PHE A 1 198 ? 5.294 -2.488 -7.609 1.00 83.81 198 PHE A O 1
ATOM 1568 N N . HIS A 1 199 ? 5.975 -0.472 -6.880 1.00 79.44 199 HIS A N 1
ATOM 1569 C CA . HIS A 1 199 ? 4.638 0.047 -6.688 1.00 79.44 199 HIS A CA 1
ATOM 1570 C C . HIS A 1 199 ? 3.922 0.201 -8.036 1.00 79.44 199 HIS A C 1
ATOM 1572 O O . HIS A 1 199 ? 4.416 0.891 -8.927 1.00 79.44 199 HIS A O 1
ATOM 1578 N N . VAL A 1 200 ? 2.740 -0.399 -8.192 1.00 83.75 200 VAL A N 1
ATOM 1579 C CA . VAL A 1 200 ? 1.945 -0.249 -9.423 1.00 83.75 200 VAL A CA 1
ATOM 1580 C C . VAL A 1 200 ? 1.217 1.099 -9.416 1.00 83.75 200 VAL A C 1
ATOM 1582 O O . VAL A 1 200 ? 0.351 1.363 -8.591 1.00 83.75 200 VAL A O 1
ATOM 1585 N N . VAL A 1 201 ? 1.531 1.974 -10.356 1.00 85.81 201 VAL A N 1
ATOM 1586 C CA . VAL A 1 201 ? 1.001 3.347 -10.410 1.00 85.81 201 VAL A CA 1
ATOM 1587 C C . VAL A 1 201 ? -0.202 3.500 -11.325 1.00 85.81 201 VAL A C 1
ATOM 1589 O O . VAL A 1 201 ? -0.804 4.573 -11.366 1.00 85.81 201 VAL A O 1
ATOM 1592 N N . GLY A 1 202 ? -0.535 2.446 -12.065 1.00 85.62 202 GLY A N 1
ATOM 1593 C CA . GLY A 1 202 ? -1.665 2.405 -12.976 1.00 85.62 202 GLY A CA 1
ATOM 1594 C C . GLY A 1 202 ? -1.567 1.258 -13.969 1.00 85.62 202 GLY A C 1
ATOM 1595 O O . GLY A 1 202 ? -0.755 0.347 -13.806 1.00 85.62 202 GLY A O 1
ATOM 1596 N N . GLU A 1 203 ? -2.377 1.335 -15.013 1.00 85.75 203 GLU A N 1
ATOM 1597 C CA . GLU A 1 203 ? -2.412 0.371 -16.108 1.00 85.75 203 GLU A CA 1
ATOM 1598 C C . GLU A 1 203 ? -2.025 1.032 -17.428 1.00 85.75 203 GLU A C 1
ATOM 1600 O O . GLU A 1 203 ? -2.335 2.199 -17.680 1.00 85.75 203 GLU A O 1
ATOM 1605 N N . LEU A 1 204 ? -1.342 0.284 -18.285 1.00 84.69 204 LEU A N 1
ATOM 1606 C CA . LEU A 1 204 ? -1.084 0.686 -19.654 1.00 84.69 204 LEU A CA 1
ATOM 1607 C C . LEU A 1 204 ? -2.342 0.394 -20.479 1.00 84.69 204 LEU A C 1
ATOM 1609 O O . LEU A 1 204 ? -2.784 -0.749 -20.565 1.00 84.69 204 LEU A O 1
ATOM 1613 N N . SER A 1 205 ? -2.920 1.424 -21.094 1.00 73.75 205 SER A N 1
ATOM 1614 C CA . SER A 1 205 ? -4.085 1.294 -21.973 1.00 73.75 205 SER A CA 1
ATOM 1615 C C . SER A 1 205 ? -3.703 1.672 -23.400 1.00 73.75 205 SER A C 1
ATOM 1617 O O . SER A 1 205 ? -3.135 2.736 -23.640 1.00 73.75 205 SER A O 1
ATOM 1619 N N . HIS A 1 206 ? -4.064 0.817 -24.361 1.00 58.38 206 HIS A N 1
ATOM 1620 C CA . HIS A 1 206 ? -3.918 1.085 -25.800 1.00 58.38 206 HIS A CA 1
ATOM 1621 C C . HIS A 1 206 ? -4.999 2.018 -26.366 1.00 58.38 206 HIS A C 1
ATOM 1623 O O . HIS A 1 206 ? -4.926 2.437 -27.516 1.00 58.38 206 HIS A O 1
ATOM 1629 N N . GLU A 1 207 ? -6.011 2.342 -25.571 1.00 48.00 207 GLU A N 1
ATOM 1630 C CA . GLU A 1 207 ? -7.151 3.164 -25.969 1.00 48.00 207 GLU A CA 1
ATOM 1631 C C . GLU A 1 207 ? -7.292 4.373 -25.024 1.00 48.00 207 GLU A C 1
ATOM 1633 O O . GLU A 1 207 ? -6.846 4.299 -23.873 1.00 48.00 207 GLU A O 1
ATOM 1638 N N . GLU A 1 208 ? -7.936 5.454 -25.504 1.00 45.53 208 GLU A N 1
ATOM 1639 C CA . GLU A 1 208 ? -8.241 6.683 -24.738 1.00 45.53 208 GLU A CA 1
ATOM 1640 C C . GLU A 1 208 ? -8.631 6.371 -23.275 1.00 45.53 208 GLU A C 1
ATOM 1642 O O . GLU A 1 208 ? -9.363 5.396 -23.042 1.00 45.53 208 GLU A O 1
ATOM 1647 N N . PRO A 1 209 ? -8.186 7.183 -22.288 1.00 52.06 209 PRO A N 1
ATOM 1648 C CA . PRO A 1 209 ? -8.417 6.930 -20.867 1.00 52.06 209 PRO A CA 1
ATOM 1649 C C . PRO A 1 209 ? -9.870 6.527 -20.601 1.00 52.06 209 PRO A C 1
ATOM 1651 O O . PRO A 1 209 ? -10.800 7.160 -21.100 1.00 52.06 209 PRO A O 1
ATOM 1654 N N . PHE A 1 210 ? -10.093 5.486 -19.792 1.00 45.44 210 PHE A N 1
ATOM 1655 C CA . PHE A 1 210 ? -11.424 4.933 -19.489 1.00 45.44 210 PHE A CA 1
ATOM 1656 C C . PHE A 1 210 ? -12.473 6.001 -19.122 1.00 45.44 210 PHE A C 1
ATOM 1658 O O . PHE A 1 210 ? -13.655 5.842 -19.432 1.00 45.44 210 PHE A O 1
ATOM 1665 N N . ARG A 1 211 ? -12.031 7.126 -18.549 1.00 45.00 211 ARG A N 1
ATOM 1666 C CA . ARG A 1 211 ? -12.833 8.320 -18.260 1.00 45.00 211 ARG A CA 1
ATOM 1667 C C . ARG A 1 211 ? -13.581 8.860 -19.494 1.00 45.00 211 ARG A C 1
ATOM 1669 O O . ARG A 1 211 ? -14.772 9.151 -19.390 1.00 45.00 211 ARG A O 1
ATOM 1676 N N . ASP A 1 212 ? -12.955 8.887 -20.670 1.00 47.16 212 ASP A N 1
ATOM 1677 C CA . ASP A 1 212 ? -13.565 9.371 -21.919 1.00 47.16 212 ASP A CA 1
ATOM 1678 C C . ASP A 1 212 ? -14.512 8.336 -22.543 1.00 47.16 212 ASP A C 1
ATOM 1680 O O . ASP A 1 212 ? -15.590 8.682 -23.050 1.00 47.16 212 ASP A O 1
ATOM 1684 N N . ARG A 1 213 ? -14.195 7.040 -22.402 1.00 44.66 213 ARG A N 1
ATOM 1685 C CA . ARG A 1 213 ? -15.113 5.942 -22.755 1.00 44.66 213 ARG A CA 1
ATOM 1686 C C . ARG A 1 213 ? -16.362 5.942 -21.874 1.00 44.66 213 ARG A C 1
ATOM 1688 O O . ARG A 1 213 ? -17.465 5.780 -22.397 1.00 44.66 213 ARG A O 1
ATOM 1695 N N . LEU A 1 214 ? -16.225 6.168 -20.566 1.00 42.00 214 LEU A N 1
ATOM 1696 C CA . LEU A 1 214 ? -17.336 6.226 -19.611 1.00 42.00 214 LEU A CA 1
ATOM 1697 C C . LEU A 1 214 ? -18.255 7.427 -19.899 1.00 42.00 214 LEU A C 1
ATOM 1699 O O . LEU A 1 214 ? -19.475 7.265 -19.968 1.00 42.00 214 LEU A O 1
ATOM 1703 N N . VAL A 1 215 ? -17.686 8.600 -20.200 1.00 47.09 215 VAL A N 1
ATOM 1704 C CA . VAL A 1 215 ? -18.438 9.800 -20.614 1.00 47.09 215 VAL A CA 1
ATOM 1705 C C . VAL A 1 215 ? -19.173 9.583 -21.947 1.00 47.09 215 VAL A C 1
ATOM 1707 O O . 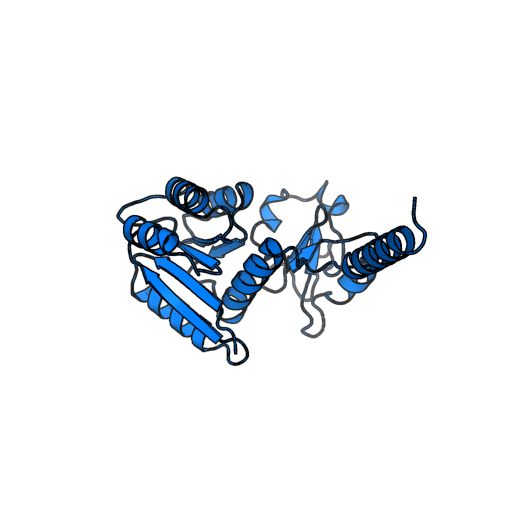VAL A 1 215 ? -20.344 9.960 -22.069 1.00 47.09 215 VAL A O 1
ATOM 1710 N N . ARG A 1 216 ? -18.563 8.915 -22.940 1.00 47.75 216 ARG A N 1
ATOM 1711 C CA . ARG A 1 216 ? -19.250 8.538 -24.196 1.00 47.75 216 ARG A CA 1
ATOM 1712 C C . ARG A 1 216 ? -20.373 7.516 -23.971 1.00 47.75 216 ARG A C 1
ATOM 1714 O O . ARG A 1 216 ? -21.439 7.655 -24.582 1.00 47.75 216 ARG A O 1
ATOM 1721 N N . ARG A 1 217 ? -20.180 6.527 -23.088 1.00 42.34 217 ARG A N 1
ATOM 1722 C CA . ARG A 1 217 ? -21.183 5.491 -22.758 1.00 42.34 217 ARG A CA 1
ATOM 1723 C C . ARG A 1 217 ? -22.389 6.074 -22.013 1.00 42.34 217 ARG A C 1
ATOM 1725 O O . ARG A 1 217 ? -23.526 5.695 -22.301 1.00 42.34 217 ARG A O 1
ATOM 1732 N N . ILE A 1 218 ? -22.160 7.044 -21.125 1.00 41.50 218 ILE A N 1
ATOM 1733 C CA . ILE A 1 218 ? -23.218 7.792 -20.428 1.00 41.50 218 ILE A CA 1
ATOM 1734 C C . ILE A 1 218 ? -23.997 8.670 -21.420 1.00 41.50 218 ILE A C 1
ATOM 1736 O O . ILE A 1 218 ? -25.229 8.620 -21.433 1.00 41.50 218 ILE A O 1
ATOM 1740 N N . LYS A 1 219 ? -23.323 9.378 -22.341 1.00 43.84 219 LYS A N 1
ATOM 1741 C CA . LYS A 1 219 ? -23.992 10.164 -23.399 1.00 43.84 219 LYS A CA 1
ATOM 1742 C C . LYS A 1 219 ? -24.878 9.301 -24.317 1.00 43.84 219 LYS A C 1
ATOM 1744 O O . LYS A 1 219 ? -25.997 9.705 -24.625 1.00 43.84 219 LYS A O 1
ATOM 1749 N N . HIS A 1 220 ? -24.456 8.085 -24.678 1.00 40.59 220 HIS A N 1
ATOM 1750 C CA . HIS A 1 220 ? -25.262 7.170 -25.508 1.00 40.59 220 HIS A CA 1
ATOM 1751 C C . HIS A 1 220 ? -26.487 6.577 -24.782 1.00 40.59 220 HIS A C 1
ATOM 1753 O O . HIS A 1 220 ? -27.523 6.355 -25.414 1.00 40.59 220 HIS A O 1
ATOM 1759 N N . ARG A 1 221 ? -26.428 6.370 -23.457 1.00 39.97 221 ARG A N 1
ATOM 1760 C CA . ARG A 1 221 ? -27.592 5.940 -22.652 1.00 39.97 221 ARG A CA 1
ATOM 1761 C C . ARG A 1 221 ? -28.626 7.056 -22.455 1.00 39.97 221 ARG A C 1
ATOM 1763 O O . ARG A 1 221 ? -29.822 6.772 -22.473 1.00 39.97 221 ARG A O 1
ATOM 1770 N N . VAL A 1 222 ? -28.195 8.315 -22.330 1.00 41.19 222 VAL A N 1
ATOM 1771 C CA . VAL A 1 222 ? -29.110 9.472 -22.227 1.00 41.19 222 VAL A CA 1
ATOM 1772 C C . VAL A 1 222 ? -29.835 9.746 -23.553 1.00 41.19 222 VAL A C 1
ATOM 1774 O O . VAL A 1 222 ? -31.014 10.094 -23.542 1.00 41.19 222 VAL A O 1
ATOM 1777 N N . ILE A 1 223 ? -29.184 9.514 -24.698 1.00 42.50 223 ILE A N 1
ATOM 1778 C CA . ILE A 1 223 ? -29.809 9.663 -26.025 1.00 42.50 223 ILE A CA 1
ATOM 1779 C C . ILE A 1 223 ? -30.861 8.570 -26.282 1.00 42.50 223 ILE A C 1
ATOM 1781 O O . ILE A 1 223 ? -31.937 8.888 -26.784 1.00 42.50 223 ILE A O 1
ATOM 1785 N N . LYS A 1 224 ? -30.613 7.313 -25.876 1.00 42.09 224 LYS A N 1
ATOM 1786 C CA . LYS A 1 224 ? -31.620 6.236 -25.974 1.00 42.09 224 LYS A CA 1
ATOM 1787 C C . LYS A 1 224 ? -32.827 6.451 -25.050 1.00 42.09 224 LYS A C 1
ATOM 1789 O O . LYS A 1 224 ? -33.942 6.177 -25.463 1.00 42.09 224 LYS A O 1
ATOM 1794 N N . ARG A 1 225 ? -32.647 7.028 -23.852 1.00 44.19 225 ARG A N 1
ATOM 1795 C CA . ARG A 1 225 ? -33.779 7.404 -22.974 1.00 44.19 225 ARG A CA 1
ATOM 1796 C C . ARG A 1 225 ? -34.601 8.598 -23.482 1.00 44.19 225 ARG A C 1
ATOM 1798 O O . ARG A 1 225 ? -35.754 8.724 -23.095 1.00 44.19 225 ARG A O 1
ATOM 1805 N N . LYS A 1 226 ? -34.039 9.462 -24.338 1.00 46.81 226 LYS A N 1
ATOM 1806 C CA . LYS A 1 226 ? -34.757 10.594 -24.963 1.00 46.81 226 LYS A CA 1
ATOM 1807 C C . LYS A 1 226 ? -35.408 10.263 -26.314 1.00 46.81 226 LYS A C 1
ATOM 1809 O O . LYS A 1 226 ? -36.203 11.061 -26.796 1.00 46.81 226 LYS A O 1
ATOM 1814 N N . LYS A 1 227 ? -35.097 9.115 -26.923 1.00 46.94 227 LYS A N 1
ATOM 1815 C CA . LYS A 1 227 ? -35.697 8.630 -28.180 1.00 46.94 227 LYS A CA 1
ATOM 1816 C C . LYS A 1 227 ? -36.396 7.291 -27.941 1.00 46.94 227 LYS A C 1
ATOM 1818 O O . LYS A 1 227 ? -35.924 6.270 -28.425 1.00 46.94 227 LYS A O 1
ATOM 1823 N N . GLY A 1 228 ? -37.452 7.326 -27.127 1.00 48.81 228 GLY A N 1
ATOM 1824 C CA . GLY A 1 228 ? -38.157 6.151 -26.621 1.00 48.81 228 GLY A CA 1
ATOM 1825 C C . GLY A 1 228 ? -38.393 5.038 -27.645 1.00 48.81 228 GLY A C 1
ATOM 1826 O O . GLY A 1 228 ? -38.831 5.302 -28.763 1.00 48.81 228 GLY A O 1
ATOM 1827 N N . LEU A 1 229 ? -38.088 3.822 -27.193 1.00 42.44 229 LEU A N 1
ATOM 1828 C CA . LEU A 1 229 ? -38.661 2.519 -27.534 1.00 42.44 229 LEU A CA 1
ATOM 1829 C C . LEU A 1 229 ? -38.283 1.573 -26.388 1.00 42.44 229 LEU A C 1
ATOM 1831 O O . LEU A 1 229 ? -37.074 1.526 -26.051 1.00 42.44 229 LEU A O 1
#

InterPro domains:
  IPR001199 Cytochrome b5-like heme/steroid binding domain [PF00173] (136-204)
  IPR001199 Cytochrome b5-like heme/steroid binding domain [SM01117] (133-205)
  IPR001789 Signal transduction response regulator, receiver domain [PF00072] (6-111)
  IPR001789 Signal transduction response regulator, receiver domain [PS50110] (5-122)
  IPR001789 Signal transduction response regulator, receiver domain [SM00448] (4-118)
  IPR011006 CheY-like superfamily [SSF52172] (1-131)
  IPR036400 Cytochrome b5-like heme/steroid binding domain superfamily [G3DSA:3.10.120.10] (130-220)
  IPR036400 Cytochrome b5-like heme/steroid binding domain superfamily [SSF55856] (130-195)
  IPR039420 Transcriptional regulatory protein WalR-like [PTHR48111] (5-147)

Secondary structure (DSSP, 8-state):
-PPEEEEEE-S-HHHHHHHHHHHHT-SSS-EEEEEESSHHHHHHHHHT----EEEEESEETTEETHHHHHHHHHH-TTS-EEEEE-GGGHHHHHHHHHTT-SEEEETTS--HHHHHHHHHHHHHHHTT-PPEE-HHHHTT-BS-TT--BEEEETTEEEE-TT-TTEETTEETTTEETTEE-TTGGGG-SS-GGGGTTSEEEEEE-SSS-HHHHHHHHHHHHHHHHHS--

Foldseek 3Di:
DDAQEEEEAAQDVVLVVQLVVLQVVDDPHHYDYDYDNALVVSLVVCLVPPHQAYEDEQPGPHHHFLRSLVVVCVSCVLHAYEYEYEPVRVVSQLVSVVVHHLAYDYPPPDGSVNSVLSSVSSNCVSVVVFDEDELQNQLQCFLAPNRWFWEAEPFWIFTCNPPPQQHSQDHPNPGTGSYYCHVVQPPDPDHPSVRRNTNTRGTYDNDDPVVVVVVVVVVVVVVDVVVDD